Protein AF-A0A366HPH3-F1 (afdb_monomer)

Foldseek 3Di:
DDDDDPCVLVPLPPVPPPPDDDDDDDDDDDDDDDDDDDDDDDPDPPPDPDPPPVPPPPLDDLVVLLVQLQQHFLVSNLVSLLSLLLVLDPVSLVSLLVLLVVLLVLADLDDDAPVVSVVVSVVCVVPVDDDGCSDNVRSLSSNLSSLLSLLLSVDPSSPVSSVVSLVVLCVSQVVGPSSVSSSVVSVVSNVVSNVCVVVCVPPDDDPDPPPDD

Sequence (213 aa):
MKRKFTVAVTILLSVASSSCDHPESPKGLNQNEQPGGPVTTKPIPPPLVADEIAAEEITMPAESLMTIITAGNADEAGRAMRELARRRTDESCKLLIQVLREQASHLPSQLPSLEEAKRFEKEFIATRKYPTVDHWSQRFRKAAYAAEWLVLLDMPEANQAAKKFREEFAAKCKDSELGKILLNTVETEYHQALESVKMGAVPWKRPEKSGNP

Organism: NCBI:txid748857

pLDDT: mean 71.6, std 24.89, range [25.67, 96.31]

Mean predicted aligned error: 14.37 Å

Structure (mmCIF, N/CA/C/O backbone):
data_AF-A0A366HPH3-F1
#
_entry.id   AF-A0A366HPH3-F1
#
loop_
_atom_site.group_PDB
_atom_site.id
_atom_site.type_symbol
_atom_site.label_atom_id
_atom_site.label_alt_id
_atom_site.label_comp_id
_atom_site.label_asym_id
_atom_site.label_entity_id
_atom_site.label_seq_id
_atom_site.pdbx_PDB_ins_code
_atom_site.Cartn_x
_atom_site.Cartn_y
_atom_site.Cartn_z
_atom_site.occupancy
_atom_site.B_iso_or_equiv
_atom_site.auth_seq_id
_atom_site.auth_comp_id
_atom_site.auth_asym_id
_atom_site.auth_atom_id
_atom_site.pdbx_PDB_model_num
ATOM 1 N N . MET A 1 1 ? 22.293 8.526 16.512 1.00 38.16 1 MET A N 1
ATOM 2 C CA . MET A 1 1 ? 21.409 9.716 16.598 1.00 38.16 1 MET A CA 1
ATOM 3 C C . MET A 1 1 ? 20.968 10.121 15.198 1.00 38.16 1 MET A C 1
ATOM 5 O O . MET A 1 1 ? 21.807 10.089 14.313 1.00 38.16 1 MET A O 1
ATOM 9 N N . LYS A 1 2 ? 19.715 10.603 15.079 1.00 26.09 2 LYS A N 1
ATOM 10 C CA . LYS A 1 2 ? 19.018 11.151 13.888 1.00 26.09 2 LYS A CA 1
ATOM 11 C C . LYS A 1 2 ? 18.436 10.085 12.941 1.00 26.09 2 LYS A C 1
ATOM 13 O O . LYS A 1 2 ? 19.168 9.219 12.510 1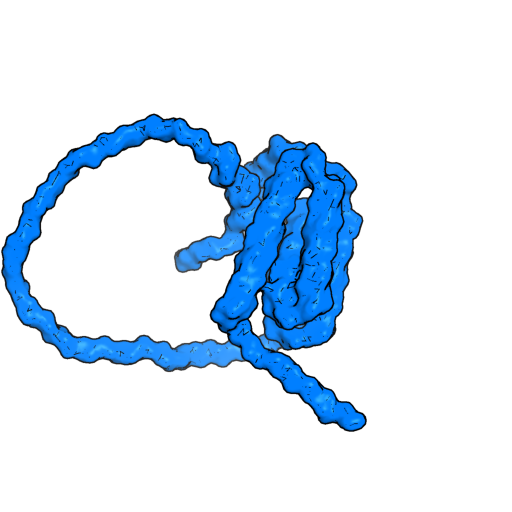.00 26.09 2 LYS A O 1
ATOM 18 N N . ARG A 1 3 ? 17.177 10.103 12.497 1.00 32.28 3 ARG A N 1
ATOM 19 C CA . ARG A 1 3 ? 15.889 10.720 12.884 1.00 32.28 3 ARG A CA 1
ATOM 20 C C . ARG A 1 3 ? 14.916 10.246 11.778 1.00 32.28 3 ARG A C 1
ATOM 22 O O . ARG A 1 3 ? 15.280 10.356 10.616 1.00 32.28 3 ARG A O 1
ATOM 29 N N . LYS A 1 4 ? 13.692 9.842 12.153 1.00 33.12 4 LYS A N 1
ATOM 30 C CA . LYS A 1 4 ? 12.474 9.735 11.311 1.00 33.12 4 LYS A CA 1
ATOM 31 C C . LYS A 1 4 ? 12.400 8.581 10.293 1.00 33.12 4 LYS A C 1
ATOM 33 O O . LYS A 1 4 ? 12.788 8.766 9.157 1.00 33.12 4 LYS A O 1
ATOM 38 N N . PHE A 1 5 ? 11.775 7.460 10.664 1.00 31.66 5 PHE A N 1
ATOM 39 C CA . PHE A 1 5 ? 10.995 6.629 9.719 1.00 31.66 5 PHE A CA 1
ATOM 40 C C . PHE A 1 5 ? 9.910 5.787 10.431 1.00 31.66 5 PHE A C 1
ATOM 42 O O . PHE A 1 5 ? 9.534 4.713 9.984 1.00 31.66 5 PHE A O 1
ATOM 49 N N . THR A 1 6 ? 9.387 6.284 11.559 1.00 35.28 6 THR A N 1
ATOM 50 C CA . THR A 1 6 ? 8.377 5.593 12.387 1.00 35.28 6 THR A CA 1
ATOM 51 C C . THR A 1 6 ? 7.176 6.508 12.598 1.00 35.28 6 THR A C 1
ATOM 53 O O . THR A 1 6 ? 6.940 6.975 13.708 1.00 35.28 6 THR A O 1
ATOM 56 N N . VAL A 1 7 ? 6.499 6.889 11.509 1.00 35.16 7 VAL A N 1
ATOM 57 C CA . VAL A 1 7 ? 5.459 7.931 11.570 1.00 35.16 7 VAL A CA 1
ATOM 58 C C . VAL A 1 7 ? 4.188 7.623 10.753 1.00 35.16 7 VAL A C 1
ATOM 60 O O . VAL A 1 7 ? 3.191 8.307 10.933 1.00 35.16 7 VAL A O 1
ATOM 63 N N . ALA A 1 8 ? 4.102 6.550 9.962 1.00 36.44 8 ALA A N 1
ATOM 64 C CA . ALA A 1 8 ? 2.873 6.276 9.188 1.00 36.44 8 ALA A CA 1
ATOM 65 C C . ALA A 1 8 ? 1.783 5.478 9.948 1.00 36.44 8 ALA A C 1
ATOM 67 O O . ALA A 1 8 ? 0.851 4.955 9.350 1.00 36.44 8 ALA A O 1
ATOM 68 N N . VAL A 1 9 ? 1.878 5.423 11.282 1.00 37.34 9 VAL A N 1
ATOM 69 C CA . VAL A 1 9 ? 0.693 5.296 12.159 1.00 37.34 9 VAL A CA 1
ATOM 70 C C . VAL A 1 9 ? 0.560 6.538 13.057 1.00 37.34 9 VAL A C 1
ATOM 72 O O . VAL A 1 9 ? -0.550 6.956 13.343 1.00 37.34 9 VAL A O 1
ATOM 75 N N . THR A 1 10 ? 1.672 7.220 13.368 1.00 39.25 10 THR A N 1
ATOM 76 C CA . THR A 1 10 ? 1.721 8.458 14.176 1.00 39.25 10 THR A CA 1
ATOM 77 C C . THR A 1 10 ? 1.145 9.714 13.484 1.00 39.25 10 THR A C 1
ATOM 79 O O . THR A 1 10 ? 0.781 10.683 14.152 1.00 39.25 10 THR A O 1
ATOM 82 N N . ILE A 1 11 ? 1.002 9.716 12.151 1.00 41.12 11 ILE A N 1
ATOM 83 C CA . ILE A 1 11 ? 0.216 10.713 11.388 1.00 41.12 11 ILE A CA 1
ATOM 84 C C . ILE A 1 11 ? -1.116 10.105 10.913 1.00 41.12 11 ILE A C 1
ATOM 86 O O . ILE A 1 11 ? -1.585 10.401 9.826 1.00 41.12 11 ILE A O 1
ATOM 90 N N . LEU A 1 12 ? -1.770 9.246 11.698 1.00 41.09 12 LEU A N 1
ATOM 91 C CA . LEU A 1 12 ? -3.202 9.000 11.463 1.00 41.09 12 LEU A CA 1
ATOM 92 C C . LEU A 1 12 ? -4.096 9.959 12.255 1.00 41.09 12 LEU A C 1
ATOM 94 O O . LEU A 1 12 ? -5.246 10.158 11.880 1.00 41.09 12 LEU A O 1
ATOM 98 N N . LEU A 1 13 ? -3.564 10.636 13.284 1.00 37.22 13 LEU A N 1
ATOM 99 C CA . LEU A 1 13 ? -4.367 11.468 14.196 1.00 37.22 13 LEU A CA 1
ATOM 100 C C . LEU A 1 13 ? -3.786 12.843 14.545 1.00 37.22 13 LEU A C 1
ATOM 102 O O . LEU A 1 13 ? -4.469 13.658 15.161 1.00 37.22 13 LEU A O 1
ATOM 106 N N . SER A 1 14 ? -2.575 13.166 14.089 1.00 29.89 14 SER A N 1
ATOM 107 C CA . SER A 1 14 ? -1.974 14.488 14.335 1.00 29.89 14 SER A CA 1
ATOM 108 C C . SER A 1 14 ? -2.542 15.604 13.438 1.00 29.89 14 SER A C 1
ATOM 110 O O . SER A 1 14 ? -2.220 16.769 13.640 1.00 29.89 14 SER A O 1
ATOM 112 N N . VAL A 1 15 ? -3.411 15.272 12.473 1.00 33.81 15 VAL A N 1
ATOM 113 C CA . VAL A 1 15 ? -4.118 16.250 11.616 1.00 33.81 15 VAL A CA 1
ATOM 114 C C . VAL A 1 15 ? -5.517 16.590 12.164 1.00 33.81 15 VAL A C 1
ATOM 116 O O . VAL A 1 15 ? -6.106 17.583 11.757 1.00 33.81 15 VAL A O 1
ATOM 119 N N . ALA A 1 16 ? -6.039 15.832 13.138 1.00 33.16 16 ALA A N 1
ATOM 120 C CA . ALA A 1 16 ? -7.377 16.043 13.707 1.00 33.16 16 ALA A CA 1
ATOM 121 C C . ALA A 1 16 ? -7.383 16.765 15.074 1.00 33.16 16 ALA A C 1
ATOM 123 O O . ALA A 1 16 ? -8.452 16.991 15.632 1.00 33.16 16 ALA A O 1
ATOM 124 N N . SER A 1 17 ? -6.212 17.141 15.607 1.00 27.83 17 SER A N 1
ATOM 125 C CA . SER A 1 17 ? -6.075 17.732 16.953 1.00 27.83 17 SER A CA 1
ATOM 126 C C . SER A 1 17 ? -5.535 19.168 16.974 1.00 27.83 17 SER A C 1
ATOM 128 O O . SER A 1 17 ? -5.207 19.667 18.046 1.00 27.83 17 SER A O 1
ATOM 130 N N . SER A 1 18 ? -5.440 19.863 15.835 1.00 28.97 18 SER A N 1
ATOM 131 C CA . SER A 1 18 ? -5.125 21.302 15.824 1.00 28.97 18 SER A CA 1
ATOM 132 C C . SER A 1 18 ? -6.406 22.131 15.956 1.00 28.97 18 SER A C 1
ATOM 134 O O . SER A 1 18 ? -6.731 22.935 15.083 1.00 28.97 18 SER A O 1
ATOM 136 N N . SER A 1 19 ? -7.139 21.929 17.054 1.00 27.42 19 SER A N 1
ATOM 137 C CA . SER A 1 19 ? -8.039 22.958 17.572 1.00 27.42 19 SER A CA 1
ATOM 138 C C . SER A 1 19 ? -7.174 24.159 17.945 1.00 27.42 19 SER A C 1
ATOM 140 O O . SER A 1 19 ? -6.278 24.053 18.782 1.00 27.42 19 SER A O 1
ATOM 142 N N . CYS A 1 20 ? -7.379 25.273 17.249 1.00 30.75 20 CYS A N 1
ATOM 143 C CA . CYS A 1 20 ? -6.719 26.538 17.526 1.00 30.75 20 CYS A CA 1
ATOM 144 C C . CYS A 1 20 ? -7.152 27.068 18.896 1.00 30.75 20 CYS A C 1
ATOM 146 O O . CYS A 1 20 ? -8.127 27.805 18.980 1.00 30.75 20 CYS A O 1
ATOM 148 N N . ASP A 1 21 ? -6.385 26.752 19.933 1.00 26.94 21 ASP A N 1
ATOM 149 C CA . ASP A 1 21 ? -6.307 27.576 21.134 1.00 26.94 21 ASP A CA 1
ATOM 150 C C . ASP A 1 21 ? -4.990 28.361 21.079 1.00 26.94 21 ASP A C 1
ATOM 152 O O . ASP A 1 21 ? -3.891 27.814 21.192 1.00 26.94 21 ASP A O 1
ATOM 156 N N . HIS A 1 22 ? -5.105 29.665 20.820 1.00 33.69 22 HIS A N 1
ATOM 157 C CA . HIS A 1 22 ? -4.036 30.637 21.055 1.00 33.69 22 HIS A CA 1
ATOM 158 C C . HIS A 1 22 ? -3.708 30.687 22.552 1.00 33.69 22 HIS A C 1
ATOM 160 O O . HIS A 1 22 ? -4.617 30.636 23.382 1.00 33.69 22 HIS A O 1
ATOM 166 N N . PRO A 1 23 ? -2.428 30.892 22.902 1.00 32.81 23 PRO A N 1
ATOM 167 C CA . PRO A 1 23 ? -2.115 32.196 23.482 1.00 32.81 23 PRO A CA 1
ATOM 168 C C . PRO A 1 23 ? -0.763 32.802 23.060 1.00 32.81 23 PRO A C 1
ATOM 170 O O . PRO A 1 23 ? 0.261 32.135 22.952 1.00 32.81 23 PRO A O 1
ATOM 173 N N . GLU A 1 24 ? -0.844 34.119 22.863 1.00 25.67 24 GLU A N 1
ATOM 174 C CA . GLU A 1 24 ? 0.099 35.195 23.202 1.00 25.67 24 GLU A CA 1
ATOM 175 C C . GLU A 1 24 ? 1.567 35.158 22.732 1.00 25.67 24 GLU A C 1
ATOM 177 O O . GLU A 1 24 ? 2.425 34.408 23.189 1.00 25.67 24 GLU A O 1
ATOM 182 N N . SER A 1 25 ? 1.874 36.134 21.869 1.00 36.91 25 SER A N 1
ATOM 183 C CA . SER A 1 25 ? 3.221 36.629 21.576 1.00 36.91 25 SER A CA 1
ATOM 184 C C . SER A 1 25 ? 3.883 37.298 22.787 1.00 36.91 25 SER A C 1
ATOM 186 O O . SER A 1 25 ? 3.207 38.022 23.518 1.00 36.91 25 SER A O 1
ATOM 188 N N . PRO A 1 26 ? 5.226 37.290 22.856 1.00 31.66 26 PRO A N 1
ATOM 189 C CA . PRO A 1 26 ? 5.967 38.383 23.466 1.00 31.66 26 PRO A CA 1
ATOM 190 C C . PRO A 1 26 ? 6.791 39.176 22.438 1.00 31.66 26 PRO A C 1
ATOM 192 O O . PRO A 1 26 ? 7.458 38.636 21.557 1.00 31.66 26 PRO A O 1
ATOM 195 N N . LYS A 1 27 ? 6.717 40.501 22.594 1.00 32.06 27 LYS A N 1
ATOM 196 C CA . LYS A 1 27 ? 7.510 41.548 21.935 1.00 32.06 27 LYS A CA 1
ATOM 197 C C . LYS A 1 27 ? 8.898 41.707 22.583 1.00 32.06 27 LYS A C 1
ATOM 199 O O . LYS A 1 27 ? 9.020 41.549 23.792 1.00 32.06 27 LYS A O 1
ATOM 204 N N . GLY A 1 28 ? 9.851 42.227 21.794 1.00 26.61 28 GLY A N 1
ATOM 205 C CA . GLY A 1 28 ? 11.085 42.921 22.231 1.00 26.61 28 GLY A CA 1
ATOM 206 C C . GLY A 1 28 ? 12.300 41.996 22.401 1.00 26.61 28 GLY A C 1
ATOM 207 O O . GLY A 1 28 ? 12.144 40.893 22.892 1.00 26.61 28 GLY A O 1
ATOM 208 N N . LEU A 1 29 ? 13.543 42.338 22.040 1.00 29.16 29 LEU A N 1
ATOM 209 C CA . LEU A 1 29 ? 14.186 43.649 21.924 1.00 29.16 29 LEU A CA 1
ATOM 210 C C . LEU A 1 29 ? 15.534 43.543 21.163 1.00 29.16 29 LEU A C 1
ATOM 212 O O . LEU A 1 29 ? 16.349 42.681 21.459 1.00 29.16 29 LEU A O 1
ATOM 216 N N . ASN A 1 30 ? 15.745 44.530 20.292 1.00 30.75 30 ASN A N 1
ATOM 217 C CA . ASN A 1 30 ? 16.950 45.333 20.044 1.00 30.75 30 ASN A CA 1
ATOM 218 C C . ASN A 1 30 ? 18.237 44.856 19.337 1.00 30.75 30 ASN A C 1
ATOM 220 O O . ASN A 1 30 ? 18.755 43.757 19.489 1.00 30.75 30 ASN A O 1
ATOM 224 N N . GLN A 1 31 ? 18.715 45.849 18.581 1.00 33.97 31 GLN A N 1
ATOM 225 C CA . GLN A 1 31 ? 19.823 45.982 17.642 1.00 33.97 31 GLN A CA 1
ATOM 226 C C . GLN A 1 31 ? 21.198 46.060 18.327 1.00 33.97 31 GLN A C 1
ATOM 228 O O . GLN A 1 31 ? 21.302 46.561 19.445 1.00 33.97 31 GLN A O 1
ATOM 233 N N . ASN A 1 32 ? 22.253 45.666 17.602 1.00 33.91 32 ASN A N 1
ATOM 234 C CA . ASN A 1 32 ? 23.533 46.385 17.590 1.00 33.91 32 ASN A CA 1
ATOM 235 C C . ASN A 1 32 ? 24.400 45.966 16.386 1.00 33.91 32 ASN A C 1
ATOM 237 O O . ASN A 1 32 ? 24.606 44.778 16.137 1.00 33.91 32 ASN A O 1
ATOM 241 N N . GLU A 1 33 ? 24.899 46.961 15.652 1.00 35.72 33 GLU A N 1
ATOM 242 C CA . GLU A 1 33 ? 25.786 46.850 14.488 1.00 35.72 33 GLU A CA 1
ATOM 243 C C . GLU A 1 33 ? 27.282 46.983 14.873 1.00 35.72 33 GLU A C 1
ATOM 245 O O . GLU A 1 33 ? 27.632 47.899 15.608 1.00 35.72 33 GLU A O 1
ATOM 250 N N . GLN A 1 34 ? 28.119 46.098 14.285 1.00 35.16 34 GLN A N 1
ATOM 251 C CA . GLN A 1 34 ? 29.490 46.266 13.710 1.00 35.16 34 GLN A CA 1
ATOM 252 C C . GLN A 1 34 ? 30.698 46.807 14.537 1.00 35.16 34 GLN A C 1
ATOM 254 O O . GLN A 1 34 ? 30.495 47.411 15.583 1.00 35.16 34 GLN A O 1
ATOM 259 N N . PRO A 1 35 ? 31.980 46.715 14.059 1.00 43.91 35 PRO A N 1
ATOM 260 C CA . PRO A 1 35 ? 32.614 45.906 12.979 1.00 43.91 35 PRO A CA 1
ATOM 261 C C . PRO A 1 35 ? 33.996 45.263 13.353 1.00 43.91 35 PRO A C 1
ATOM 263 O O . PRO A 1 35 ? 34.604 45.613 14.359 1.00 43.91 35 PRO A O 1
ATOM 266 N N . GLY A 1 36 ? 34.575 44.405 12.485 1.00 27.22 36 GLY A N 1
ATOM 267 C CA . GLY A 1 36 ? 36.047 44.229 12.402 1.00 27.22 36 GLY A CA 1
ATOM 268 C C . GLY A 1 36 ? 36.598 42.831 12.055 1.00 27.22 36 GLY A C 1
ATOM 269 O O . GLY A 1 36 ? 36.479 41.905 12.850 1.00 27.22 36 GLY A O 1
ATOM 270 N N . GLY A 1 37 ? 37.302 42.713 10.917 1.00 30.28 37 GLY A N 1
ATOM 271 C CA . GLY A 1 37 ? 38.310 41.664 10.660 1.00 30.28 37 GLY A CA 1
ATOM 272 C C . GLY A 1 37 ? 38.246 40.999 9.268 1.00 30.28 37 GLY A C 1
ATOM 273 O O . GLY A 1 37 ? 37.183 40.509 8.890 1.00 30.28 37 GLY A O 1
ATOM 274 N N . PRO A 1 38 ? 39.350 40.934 8.489 1.00 35.84 38 PRO A N 1
ATOM 275 C CA . PRO A 1 38 ? 39.365 40.275 7.185 1.00 35.84 38 PRO A CA 1
ATOM 276 C C . PRO A 1 38 ? 39.417 38.752 7.364 1.00 35.84 38 PRO A C 1
ATOM 278 O O . PRO A 1 38 ? 40.421 38.198 7.813 1.00 35.84 38 PRO A O 1
ATOM 281 N N . VAL A 1 39 ? 38.337 38.056 7.004 1.00 36.28 39 VAL A N 1
ATOM 282 C CA . VAL A 1 39 ? 38.313 36.588 6.992 1.00 36.28 39 VAL A CA 1
ATOM 283 C C . VAL A 1 39 ? 39.036 36.100 5.742 1.00 36.28 39 VAL A C 1
ATOM 285 O O . VAL A 1 39 ? 38.582 36.288 4.616 1.00 36.28 39 VAL A O 1
ATOM 288 N N . THR A 1 40 ? 40.188 35.475 5.958 1.00 35.00 40 THR A N 1
ATOM 289 C CA . THR A 1 40 ? 40.983 34.780 4.948 1.00 35.00 40 THR A CA 1
ATOM 290 C C . THR A 1 40 ? 40.133 33.684 4.298 1.00 35.00 40 THR A C 1
ATOM 292 O O . THR A 1 40 ? 39.810 32.678 4.930 1.00 35.00 40 THR A O 1
ATOM 295 N N . THR A 1 41 ? 39.759 33.856 3.032 1.00 39.59 41 THR A N 1
ATOM 296 C CA . THR A 1 41 ? 39.083 32.834 2.225 1.00 39.59 41 THR A CA 1
ATOM 297 C C . THR A 1 41 ? 40.077 31.739 1.845 1.00 39.59 41 THR A C 1
ATOM 299 O O . THR A 1 41 ? 40.676 31.747 0.773 1.00 39.59 41 THR A O 1
ATOM 302 N N . LYS A 1 42 ? 40.266 30.756 2.733 1.00 38.75 42 LYS A N 1
ATOM 303 C CA . LYS A 1 42 ? 40.774 29.451 2.295 1.00 38.75 42 LYS A CA 1
ATOM 304 C C . LYS A 1 42 ? 39.713 28.820 1.383 1.00 38.75 42 LYS A C 1
ATOM 306 O O . LYS A 1 42 ? 38.548 28.793 1.784 1.00 38.75 42 LYS A O 1
ATOM 311 N N . PRO A 1 43 ? 40.073 28.316 0.189 1.00 35.06 43 PRO A N 1
ATOM 312 C CA . PRO A 1 43 ? 39.155 27.530 -0.620 1.00 35.06 43 PRO A CA 1
ATOM 313 C C . PRO A 1 43 ? 38.648 26.360 0.219 1.00 35.06 43 PRO A C 1
ATOM 315 O O . PRO A 1 43 ? 39.442 25.591 0.763 1.00 35.06 43 PRO A O 1
ATOM 318 N N . ILE A 1 44 ? 37.329 26.258 0.357 1.00 38.78 44 ILE A N 1
ATOM 319 C CA . ILE A 1 44 ? 36.689 25.061 0.892 1.00 38.78 44 ILE A CA 1
ATOM 320 C C . ILE A 1 44 ? 37.088 23.929 -0.065 1.00 38.78 44 ILE A C 1
ATOM 322 O O . ILE A 1 44 ? 36.818 24.056 -1.264 1.00 38.78 44 ILE A O 1
ATOM 326 N N . PRO A 1 45 ? 37.772 22.866 0.399 1.00 37.81 45 PRO A N 1
ATOM 327 C CA . PRO A 1 45 ? 38.003 21.709 -0.448 1.00 37.81 45 PRO A CA 1
ATOM 328 C C . PRO A 1 45 ? 36.634 21.192 -0.912 1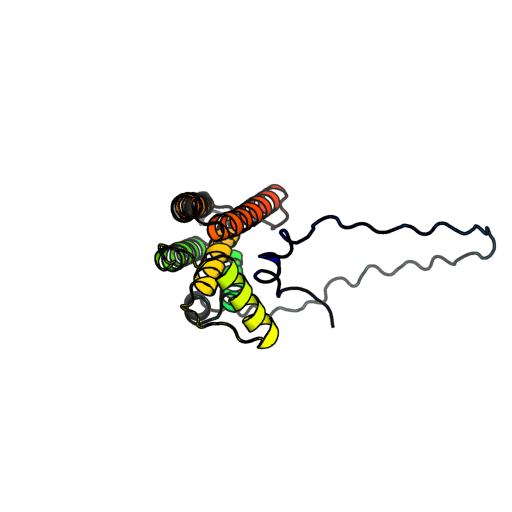.00 37.81 45 PRO A C 1
ATOM 330 O O . PRO A 1 45 ? 35.700 21.177 -0.103 1.00 37.81 45 PRO A O 1
ATOM 333 N N . PRO A 1 46 ? 36.475 20.816 -2.193 1.00 37.72 46 PRO A N 1
ATOM 334 C CA . PRO A 1 46 ? 35.222 20.246 -2.671 1.00 37.72 46 PRO A CA 1
ATOM 335 C C . PRO A 1 46 ? 34.799 19.109 -1.731 1.00 37.72 46 PRO A C 1
ATOM 337 O O . PRO A 1 46 ? 35.672 18.381 -1.243 1.00 37.72 46 PRO A O 1
ATOM 340 N N . PRO A 1 47 ? 33.495 18.976 -1.419 1.00 35.03 47 PRO A N 1
ATOM 341 C CA . PRO A 1 47 ? 33.027 17.903 -0.558 1.00 35.03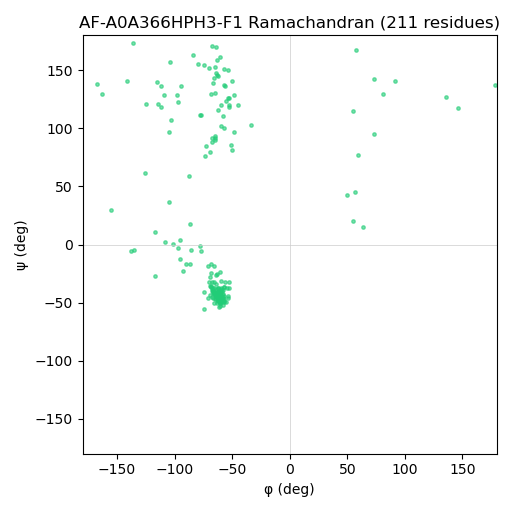 47 PRO A CA 1
ATOM 342 C C . PRO A 1 47 ? 33.532 16.587 -1.137 1.00 35.03 47 PRO A C 1
ATOM 344 O O . PRO A 1 47 ? 33.354 16.344 -2.330 1.00 35.03 47 PRO A O 1
ATOM 347 N N . LEU A 1 48 ? 34.216 15.820 -0.283 1.00 35.03 48 LEU A N 1
ATOM 348 C CA . LEU A 1 48 ? 34.746 14.485 -0.537 1.00 35.03 48 LEU A CA 1
ATOM 349 C C . LEU A 1 48 ? 33.812 13.729 -1.483 1.00 35.03 48 LEU A C 1
ATOM 351 O O . LEU A 1 48 ? 32.720 13.299 -1.113 1.00 35.03 48 LEU A O 1
ATOM 355 N N . VAL A 1 49 ? 34.241 13.668 -2.739 1.00 37.00 49 VAL A N 1
ATOM 356 C CA . VAL A 1 49 ? 33.629 12.848 -3.767 1.00 37.00 49 VAL A CA 1
ATOM 357 C C . VAL A 1 49 ? 33.906 11.407 -3.378 1.00 37.00 49 VAL A C 1
ATOM 359 O O . VAL A 1 49 ? 35.053 11.050 -3.129 1.00 37.00 49 VAL A O 1
ATOM 362 N N . ALA A 1 50 ? 32.832 10.624 -3.379 1.00 36.12 50 ALA A N 1
ATOM 363 C CA . ALA A 1 50 ? 32.841 9.173 -3.382 1.00 36.12 50 ALA A CA 1
ATOM 364 C C . ALA A 1 50 ? 33.566 8.530 -2.192 1.00 36.12 50 ALA A C 1
ATOM 366 O O . ALA A 1 50 ? 34.614 7.911 -2.348 1.00 36.12 50 ALA A O 1
ATOM 367 N N . ASP A 1 51 ? 32.905 8.521 -1.032 1.00 31.38 51 ASP A N 1
ATOM 368 C CA . ASP A 1 51 ? 32.875 7.251 -0.309 1.00 31.38 51 ASP A CA 1
ATOM 369 C C . ASP A 1 51 ? 32.091 6.279 -1.197 1.00 31.38 51 ASP A C 1
ATOM 371 O O . ASP A 1 51 ? 30.858 6.213 -1.179 1.00 31.38 51 ASP A O 1
ATOM 375 N N . GLU A 1 52 ? 32.845 5.570 -2.037 1.00 39.16 52 GLU A N 1
ATOM 376 C CA . GLU A 1 52 ? 32.548 4.210 -2.450 1.00 39.16 52 GLU A CA 1
ATOM 377 C C . GLU A 1 52 ? 32.270 3.393 -1.182 1.00 39.16 52 GLU A C 1
ATOM 379 O O . GLU A 1 52 ? 33.086 2.612 -0.701 1.00 39.16 52 GLU A O 1
ATOM 384 N N . ILE A 1 53 ? 31.049 3.502 -0.663 1.00 37.12 53 ILE A N 1
ATOM 385 C CA . ILE A 1 53 ? 30.387 2.288 -0.231 1.00 37.12 53 ILE A CA 1
ATOM 386 C C . ILE A 1 53 ? 30.197 1.541 -1.544 1.00 37.12 53 ILE A C 1
ATOM 388 O O . ILE A 1 53 ? 29.214 1.750 -2.258 1.00 37.12 53 ILE A O 1
ATOM 392 N N . ALA A 1 54 ? 31.190 0.723 -1.893 1.00 37.94 54 ALA A N 1
ATOM 393 C CA . ALA A 1 54 ? 30.953 -0.499 -2.625 1.00 37.94 54 ALA A CA 1
ATOM 394 C C . ALA A 1 54 ? 29.861 -1.214 -1.828 1.00 37.94 54 ALA A C 1
ATOM 396 O O . ALA A 1 54 ? 30.121 -1.948 -0.878 1.00 37.94 54 ALA A O 1
ATOM 397 N N . ALA A 1 55 ? 28.612 -0.857 -2.125 1.00 40.06 55 ALA A N 1
ATOM 398 C CA . ALA A 1 55 ? 27.472 -1.621 -1.721 1.00 40.06 55 ALA A CA 1
ATOM 399 C C . ALA A 1 55 ? 27.742 -2.953 -2.395 1.00 40.06 55 ALA A C 1
ATOM 401 O O . ALA A 1 55 ? 27.622 -3.063 -3.614 1.00 40.06 55 ALA A O 1
ATOM 402 N N . GLU A 1 56 ? 28.207 -3.928 -1.617 1.00 37.69 56 GLU A N 1
ATOM 403 C CA . GLU A 1 56 ? 27.941 -5.316 -1.928 1.00 37.69 56 GLU A CA 1
ATOM 404 C C . GLU A 1 56 ? 26.442 -5.360 -2.189 1.00 37.69 56 GLU A C 1
ATOM 406 O O . GLU A 1 56 ? 25.613 -5.307 -1.276 1.00 37.69 56 GLU A O 1
ATOM 411 N N . GLU A 1 57 ? 26.096 -5.288 -3.469 1.00 47.62 57 GLU A N 1
ATOM 412 C CA . GLU A 1 57 ? 24.739 -5.327 -3.949 1.00 47.62 57 GLU A CA 1
ATOM 413 C C . GLU A 1 57 ? 24.335 -6.785 -3.782 1.00 47.62 57 GLU A C 1
ATOM 415 O O . GLU A 1 57 ? 24.340 -7.582 -4.715 1.00 47.62 57 GLU A O 1
ATOM 420 N N . ILE A 1 58 ? 24.052 -7.176 -2.538 1.00 46.44 58 ILE A N 1
ATOM 421 C CA . ILE A 1 58 ? 23.361 -8.419 -2.252 1.00 46.44 58 ILE A CA 1
ATOM 422 C C . ILE A 1 58 ? 21.940 -8.174 -2.753 1.00 46.44 58 ILE A C 1
ATOM 424 O O . ILE A 1 58 ? 21.026 -7.826 -2.004 1.00 46.44 58 ILE A O 1
ATOM 428 N N . THR A 1 59 ? 21.762 -8.289 -4.070 1.00 67.62 59 THR A N 1
ATOM 429 C CA . THR A 1 59 ? 20.458 -8.310 -4.713 1.00 67.62 59 THR A CA 1
ATOM 430 C C . THR A 1 59 ? 19.798 -9.602 -4.282 1.00 67.62 59 THR A C 1
ATOM 432 O O . THR A 1 59 ? 19.943 -10.653 -4.903 1.00 67.62 59 THR A O 1
ATOM 435 N N . MET A 1 60 ? 19.104 -9.534 -3.154 1.00 81.25 60 MET A N 1
ATOM 436 C CA . MET A 1 60 ? 18.403 -10.670 -2.584 1.00 81.25 60 MET A CA 1
ATOM 437 C C . MET A 1 60 ? 17.417 -11.230 -3.628 1.00 81.25 60 MET A C 1
ATOM 439 O O . MET A 1 60 ? 16.755 -10.440 -4.304 1.00 81.25 60 MET A O 1
ATOM 443 N N . PRO A 1 61 ? 17.290 -12.547 -3.831 1.00 88.69 61 PRO A N 1
ATOM 444 C CA . PRO A 1 61 ? 16.363 -13.083 -4.827 1.00 88.69 61 PRO A CA 1
ATOM 445 C C . PRO A 1 61 ? 14.929 -12.563 -4.637 1.00 88.69 61 PRO A C 1
ATOM 447 O O . PRO A 1 61 ? 14.513 -12.256 -3.517 1.00 88.69 61 PRO A O 1
ATOM 450 N N . ALA A 1 62 ? 14.161 -12.451 -5.727 1.00 87.88 62 ALA A N 1
ATOM 451 C CA . ALA A 1 62 ? 12.775 -11.974 -5.658 1.00 87.88 62 ALA A CA 1
ATOM 452 C C . ALA A 1 62 ? 11.922 -12.834 -4.705 1.00 87.88 62 ALA A C 1
ATOM 454 O O . ALA A 1 62 ? 11.125 -12.302 -3.938 1.00 87.88 62 ALA A O 1
ATOM 455 N N . GLU A 1 63 ? 12.170 -14.143 -4.667 1.00 89.38 63 GLU A N 1
ATOM 456 C CA . GLU A 1 63 ? 11.538 -15.089 -3.738 1.00 89.38 63 GLU A CA 1
ATOM 457 C C . GLU A 1 63 ? 11.825 -14.754 -2.265 1.00 89.38 63 GLU A C 1
ATOM 459 O O . GLU A 1 63 ? 10.930 -14.765 -1.415 1.00 89.38 63 GLU A O 1
ATOM 464 N N . SER A 1 64 ? 13.068 -14.383 -1.950 1.00 92.56 64 SER A N 1
ATOM 465 C CA . SER A 1 64 ? 13.462 -13.962 -0.604 1.00 92.56 64 SER A CA 1
ATOM 466 C C . SER A 1 64 ? 12.798 -12.640 -0.210 1.00 92.56 64 SER A C 1
ATOM 468 O O . SER A 1 64 ? 12.335 -12.492 0.921 1.00 92.56 64 SER A O 1
ATOM 470 N N . LEU A 1 65 ? 12.678 -11.696 -1.151 1.00 93.44 65 LEU A N 1
ATOM 471 C CA . LEU A 1 65 ? 11.922 -10.458 -0.934 1.00 93.44 65 LEU A CA 1
ATOM 472 C C . LEU A 1 65 ? 10.440 -10.746 -0.678 1.00 93.44 65 LEU A C 1
ATOM 474 O O . LEU A 1 65 ? 9.872 -10.190 0.258 1.00 93.44 65 LEU A O 1
ATOM 478 N N . MET A 1 66 ? 9.831 -11.657 -1.438 1.00 95.19 66 MET A N 1
ATOM 479 C CA . MET A 1 66 ? 8.438 -12.070 -1.234 1.00 95.19 66 MET A CA 1
ATOM 480 C C . MET A 1 66 ? 8.217 -12.757 0.116 1.00 95.19 66 MET A C 1
ATOM 482 O O . MET A 1 66 ? 7.185 -12.543 0.757 1.00 95.19 66 MET A O 1
ATOM 486 N N . THR A 1 67 ? 9.206 -13.510 0.600 1.00 94.94 67 THR A N 1
ATOM 487 C CA . THR A 1 67 ? 9.171 -14.115 1.939 1.00 94.94 67 THR A CA 1
ATOM 488 C C . THR A 1 67 ? 9.127 -13.034 3.020 1.00 94.94 67 THR A C 1
ATOM 490 O O . THR A 1 67 ? 8.286 -13.096 3.915 1.00 94.94 67 THR A O 1
ATOM 493 N N . ILE A 1 68 ? 9.957 -11.991 2.903 1.00 94.75 68 ILE A N 1
ATOM 494 C CA . ILE A 1 68 ? 9.954 -10.845 3.830 1.00 94.75 68 ILE A CA 1
ATOM 495 C C . ILE A 1 68 ? 8.647 -10.056 3.733 1.00 94.75 68 ILE A C 1
ATOM 497 O O . ILE A 1 68 ? 8.096 -9.652 4.753 1.00 94.75 68 ILE A O 1
ATOM 501 N N . ILE A 1 69 ? 8.119 -9.850 2.526 1.00 94.31 69 ILE A N 1
ATOM 502 C CA . ILE A 1 69 ? 6.845 -9.146 2.332 1.00 94.31 69 ILE A CA 1
ATOM 503 C C . ILE A 1 69 ? 5.699 -9.880 3.035 1.00 94.31 69 ILE A C 1
ATOM 505 O O . ILE A 1 69 ? 4.859 -9.252 3.689 1.00 94.31 69 ILE A O 1
ATOM 509 N N . THR A 1 70 ? 5.685 -11.206 2.931 1.00 92.31 70 THR A N 1
ATOM 510 C CA . THR A 1 70 ? 4.630 -12.048 3.495 1.00 92.31 70 THR A CA 1
ATOM 511 C C . THR A 1 70 ? 4.769 -12.153 5.014 1.00 92.31 70 THR A C 1
ATOM 513 O O . THR A 1 70 ? 3.848 -11.784 5.743 1.00 92.31 70 THR A O 1
ATOM 516 N N . ALA A 1 71 ? 5.940 -12.578 5.497 1.00 92.62 71 ALA A N 1
ATOM 517 C CA . ALA A 1 71 ? 6.178 -12.908 6.903 1.00 92.62 71 ALA A CA 1
ATOM 518 C C . ALA A 1 71 ? 6.588 -11.715 7.780 1.00 92.62 71 ALA A C 1
ATOM 520 O O . ALA A 1 71 ? 6.530 -11.812 9.003 1.00 92.62 71 ALA A O 1
ATOM 521 N N . GLY A 1 72 ? 7.022 -10.606 7.180 1.00 90.81 72 GLY A N 1
ATOM 522 C CA . GLY A 1 72 ? 7.457 -9.414 7.902 1.00 90.81 72 GLY A CA 1
ATOM 523 C C . GLY A 1 72 ? 6.305 -8.498 8.304 1.00 90.81 72 GLY A C 1
ATOM 524 O O . GLY A 1 72 ? 5.196 -8.555 7.757 1.00 90.81 72 GLY A O 1
ATOM 525 N N . ASN A 1 73 ? 6.578 -7.593 9.242 1.00 92.62 73 ASN A N 1
ATOM 526 C CA . ASN A 1 73 ? 5.684 -6.462 9.507 1.00 92.62 73 ASN A CA 1
ATOM 527 C C . ASN A 1 73 ? 5.671 -5.481 8.314 1.00 92.62 73 ASN A C 1
ATOM 529 O O . ASN A 1 73 ? 6.452 -5.596 7.370 1.00 92.62 73 ASN A O 1
ATOM 533 N N . ALA A 1 74 ? 4.769 -4.502 8.329 1.00 90.25 74 ALA A N 1
ATOM 534 C CA . ALA A 1 74 ? 4.593 -3.563 7.226 1.00 90.25 74 ALA A CA 1
ATOM 535 C C . ALA A 1 74 ? 5.854 -2.741 6.912 1.00 90.25 74 ALA A C 1
ATOM 537 O O . ALA A 1 74 ? 6.076 -2.415 5.749 1.00 90.25 74 ALA A O 1
ATOM 538 N N . ASP A 1 75 ? 6.697 -2.435 7.902 1.00 88.69 75 ASP A N 1
ATOM 539 C CA . ASP A 1 75 ? 7.930 -1.671 7.679 1.00 88.69 75 ASP A CA 1
ATOM 540 C C . ASP A 1 75 ? 9.007 -2.532 6.997 1.00 88.69 75 ASP A C 1
ATOM 542 O O . ASP A 1 75 ? 9.712 -2.063 6.103 1.00 88.69 75 ASP A O 1
ATOM 546 N N . GLU A 1 76 ? 9.142 -3.797 7.405 1.00 90.19 76 GLU A N 1
ATOM 547 C CA . GLU A 1 76 ? 10.003 -4.788 6.742 1.00 90.19 76 GLU A CA 1
ATOM 548 C C . GLU A 1 76 ? 9.545 -5.057 5.312 1.00 90.19 76 GLU A C 1
ATOM 550 O O . GLU A 1 76 ? 10.346 -4.974 4.378 1.00 90.19 76 GLU A O 1
ATOM 555 N N . ALA A 1 77 ? 8.246 -5.295 5.138 1.00 92.94 77 ALA A N 1
ATOM 556 C CA . ALA A 1 77 ? 7.636 -5.497 3.837 1.00 92.94 77 ALA A CA 1
ATOM 557 C C . ALA A 1 77 ? 7.824 -4.266 2.939 1.00 92.94 77 ALA A C 1
ATOM 559 O O . ALA A 1 77 ? 8.218 -4.417 1.789 1.00 92.94 77 ALA A O 1
ATOM 560 N N . GLY A 1 78 ? 7.646 -3.049 3.464 1.00 91.06 78 GLY A N 1
ATOM 561 C CA . GLY A 1 78 ? 7.867 -1.808 2.719 1.00 91.06 78 GLY A CA 1
ATOM 562 C C . GLY A 1 78 ? 9.302 -1.663 2.201 1.00 91.06 78 GLY A C 1
ATOM 563 O O . GLY A 1 78 ? 9.505 -1.250 1.060 1.00 91.06 78 GLY A O 1
ATOM 564 N N . ARG A 1 79 ? 10.313 -2.070 2.987 1.00 90.12 79 ARG A N 1
ATOM 565 C CA . ARG A 1 79 ? 11.716 -2.096 2.526 1.00 90.12 79 ARG A CA 1
ATOM 566 C C . ARG A 1 79 ? 11.942 -3.124 1.418 1.00 90.12 79 ARG A C 1
ATOM 568 O O . ARG A 1 79 ? 12.627 -2.818 0.446 1.00 90.12 79 ARG A O 1
ATOM 575 N N . ALA A 1 80 ? 11.352 -4.310 1.538 1.00 92.44 80 ALA A N 1
ATOM 576 C CA . ALA A 1 80 ? 11.451 -5.341 0.509 1.00 92.44 80 ALA A CA 1
ATOM 577 C C . ALA A 1 80 ? 10.715 -4.946 -0.790 1.00 92.44 80 ALA A C 1
ATOM 579 O O . ALA A 1 80 ? 11.246 -5.141 -1.881 1.00 92.44 80 ALA A O 1
ATOM 580 N N . MET A 1 81 ? 9.540 -4.317 -0.690 1.00 93.88 81 MET A N 1
ATOM 581 C CA . MET A 1 81 ? 8.801 -3.778 -1.840 1.00 93.88 81 MET A CA 1
ATOM 582 C C . MET A 1 81 ? 9.575 -2.670 -2.549 1.00 93.88 81 MET A C 1
ATOM 584 O O . MET A 1 81 ? 9.634 -2.655 -3.776 1.00 93.88 81 MET A O 1
ATOM 588 N N . ARG A 1 82 ? 10.222 -1.779 -1.788 1.00 90.62 82 ARG A N 1
ATOM 589 C CA . ARG A 1 82 ? 11.123 -0.767 -2.348 1.00 90.62 82 ARG A CA 1
ATOM 590 C C . ARG A 1 82 ? 12.244 -1.403 -3.159 1.00 90.62 82 ARG A C 1
ATOM 592 O O . ARG A 1 82 ? 12.551 -0.927 -4.247 1.00 90.62 82 ARG A O 1
ATOM 599 N N . GLU A 1 83 ? 12.848 -2.467 -2.639 1.00 89.81 83 GLU A N 1
ATOM 600 C CA . GLU A 1 83 ? 13.914 -3.180 -3.341 1.00 89.81 83 GLU A CA 1
ATOM 601 C C . GLU A 1 83 ? 13.402 -3.884 -4.607 1.00 89.81 83 GLU A C 1
ATOM 603 O O . GLU A 1 83 ? 14.081 -3.848 -5.632 1.00 89.81 83 GLU A O 1
ATOM 608 N N . LEU A 1 84 ? 12.187 -4.450 -4.596 1.00 90.25 84 LEU A N 1
ATOM 609 C CA . LEU A 1 84 ? 11.544 -4.936 -5.824 1.00 90.25 84 LEU A CA 1
ATOM 610 C C . LEU A 1 84 ? 11.355 -3.796 -6.830 1.00 90.25 84 LEU A C 1
ATOM 612 O O . LEU A 1 84 ? 11.760 -3.927 -7.986 1.00 90.25 84 LEU A O 1
ATOM 616 N N . ALA A 1 85 ? 10.795 -2.666 -6.398 1.00 88.56 85 ALA A N 1
ATOM 617 C CA . ALA A 1 85 ? 10.537 -1.521 -7.264 1.00 88.56 85 ALA A CA 1
ATOM 618 C C . ALA A 1 85 ? 11.826 -0.937 -7.859 1.00 88.56 85 ALA A C 1
ATOM 620 O O . ALA A 1 85 ? 11.868 -0.592 -9.039 1.00 88.56 85 ALA A O 1
ATOM 621 N N . ARG A 1 86 ? 12.912 -0.906 -7.077 1.00 86.19 86 ARG A N 1
ATOM 622 C CA . ARG A 1 86 ? 14.237 -0.448 -7.520 1.00 86.19 86 ARG A CA 1
ATOM 623 C C . ARG A 1 86 ? 14.751 -1.221 -8.737 1.00 86.19 86 ARG A C 1
ATOM 625 O O . ARG A 1 86 ? 15.420 -0.627 -9.576 1.00 86.19 86 ARG A O 1
ATOM 632 N N . ARG A 1 87 ? 14.410 -2.510 -8.863 1.00 85.19 87 ARG A N 1
ATOM 633 C CA . ARG A 1 87 ? 14.813 -3.352 -10.008 1.00 85.19 87 ARG A CA 1
ATOM 634 C C . ARG A 1 87 ? 14.150 -2.943 -11.315 1.00 85.19 87 ARG A C 1
ATOM 636 O O . ARG A 1 87 ? 14.700 -3.238 -12.368 1.00 85.19 87 ARG A O 1
ATOM 643 N N . ARG A 1 88 ? 12.981 -2.293 -11.249 1.00 80.00 88 ARG A N 1
ATOM 644 C CA . ARG A 1 88 ? 12.226 -1.801 -12.413 1.00 80.00 88 ARG A CA 1
ATOM 645 C C . ARG A 1 88 ? 12.030 -2.851 -13.521 1.00 80.00 88 ARG A C 1
ATOM 647 O O . ARG A 1 88 ? 12.179 -2.551 -14.702 1.00 80.00 88 ARG A O 1
ATOM 654 N N . THR A 1 89 ? 11.707 -4.085 -13.141 1.00 85.38 89 THR A N 1
ATOM 655 C CA . THR A 1 89 ? 11.406 -5.171 -14.084 1.00 85.38 89 THR A CA 1
ATOM 656 C C . THR A 1 89 ? 9.906 -5.445 -14.152 1.00 85.38 89 THR A C 1
ATOM 658 O O . THR A 1 89 ? 9.175 -5.191 -13.189 1.00 85.38 89 THR A O 1
ATOM 661 N N . ASP A 1 90 ? 9.456 -6.045 -15.258 1.00 86.75 90 ASP A N 1
ATOM 662 C CA . ASP A 1 90 ? 8.087 -6.563 -15.391 1.00 86.75 90 ASP A CA 1
ATOM 663 C C . ASP A 1 90 ? 7.742 -7.533 -14.256 1.00 86.75 90 ASP A C 1
ATOM 665 O O . ASP A 1 90 ? 6.622 -7.532 -13.748 1.00 86.75 90 ASP A O 1
ATOM 669 N N . GLU A 1 91 ? 8.713 -8.341 -13.828 1.00 90.06 91 GLU A N 1
ATOM 670 C CA . GLU A 1 91 ? 8.535 -9.293 -12.733 1.00 90.06 91 GLU A CA 1
ATOM 671 C C . GLU A 1 91 ? 8.304 -8.584 -11.395 1.00 90.06 91 GLU A C 1
ATOM 673 O O . GLU A 1 91 ? 7.345 -8.891 -10.691 1.00 90.06 91 GLU A O 1
ATOM 678 N N . SER A 1 92 ? 9.103 -7.563 -11.071 1.00 90.06 92 SER A N 1
ATOM 679 C CA . SER A 1 92 ? 8.871 -6.736 -9.882 1.00 90.06 92 SER A CA 1
ATOM 680 C C . SER A 1 92 ? 7.502 -6.058 -9.912 1.00 90.06 92 SER A C 1
ATOM 682 O O . SER A 1 92 ? 6.824 -6.004 -8.887 1.00 90.06 92 SER A O 1
ATOM 684 N N . CYS A 1 93 ? 7.076 -5.564 -11.079 1.00 91.06 93 CYS A N 1
ATOM 685 C CA . CYS A 1 93 ? 5.747 -4.985 -11.261 1.00 91.06 93 CYS A CA 1
ATOM 686 C C . CYS A 1 93 ? 4.648 -6.016 -10.960 1.00 91.06 93 CYS A C 1
ATOM 688 O O . CYS A 1 93 ? 3.762 -5.757 -10.143 1.00 91.06 93 CYS A O 1
ATOM 690 N N . LYS A 1 94 ? 4.737 -7.218 -11.544 1.00 93.75 94 LYS A N 1
ATOM 691 C CA . LYS A 1 94 ? 3.780 -8.311 -11.306 1.00 93.75 94 LYS A CA 1
ATOM 692 C C . LYS A 1 94 ? 3.710 -8.704 -9.833 1.00 93.75 94 LYS A C 1
ATOM 694 O O . LYS A 1 94 ? 2.606 -8.814 -9.299 1.00 93.75 94 LYS A O 1
ATOM 699 N N . LEU A 1 95 ? 4.857 -8.856 -9.170 1.00 95.44 95 LEU A N 1
ATOM 700 C CA . LEU A 1 95 ? 4.925 -9.194 -7.748 1.00 95.44 95 LEU A CA 1
ATOM 701 C C . LEU A 1 95 ? 4.294 -8.102 -6.876 1.00 95.44 95 LEU A C 1
ATOM 703 O O . LEU A 1 95 ? 3.489 -8.406 -6.001 1.00 95.44 95 LEU A O 1
ATOM 707 N N . LEU A 1 96 ? 4.574 -6.824 -7.141 1.00 95.75 96 LEU A N 1
ATOM 708 C CA . LEU A 1 96 ? 3.959 -5.721 -6.396 1.00 95.75 96 LEU A CA 1
ATOM 709 C C . LEU A 1 96 ? 2.443 -5.630 -6.633 1.00 95.75 96 LEU A C 1
ATOM 711 O O . LEU A 1 96 ? 1.693 -5.385 -5.689 1.00 95.75 96 LEU A O 1
ATOM 715 N N . ILE A 1 97 ? 1.967 -5.891 -7.856 1.00 96.12 97 ILE A N 1
ATOM 716 C CA . ILE A 1 97 ? 0.528 -5.991 -8.152 1.00 96.12 97 ILE A CA 1
ATOM 717 C C . ILE A 1 97 ? -0.105 -7.162 -7.389 1.00 96.12 97 ILE A C 1
ATOM 719 O O . ILE A 1 97 ? -1.209 -7.016 -6.859 1.00 96.12 97 ILE A O 1
ATOM 723 N N . GLN A 1 98 ? 0.567 -8.315 -7.323 1.00 96.25 98 GLN A N 1
ATOM 724 C CA . GLN A 1 98 ? 0.100 -9.469 -6.554 1.00 96.25 98 GLN A CA 1
ATOM 725 C C . GLN A 1 98 ? -0.029 -9.115 -5.072 1.00 96.25 98 GLN A C 1
ATOM 727 O O . GLN A 1 98 ? -1.099 -9.311 -4.498 1.00 96.25 98 GLN A O 1
ATOM 732 N N . VAL A 1 99 ? 1.014 -8.524 -4.484 1.00 96.31 99 VAL A N 1
ATOM 733 C CA . VAL A 1 99 ? 1.013 -8.071 -3.088 1.00 96.31 99 VAL A CA 1
ATOM 734 C C . VAL A 1 99 ? -0.130 -7.092 -2.840 1.00 96.31 99 VAL A C 1
ATOM 736 O O . VAL A 1 99 ? -0.899 -7.281 -1.901 1.00 96.31 99 VAL A O 1
ATOM 739 N N . LEU A 1 100 ? -0.290 -6.078 -3.695 1.00 96.12 100 LEU A N 1
ATOM 740 C CA . LEU A 1 100 ? -1.369 -5.098 -3.573 1.00 96.12 100 LEU A CA 1
ATOM 741 C C . LEU A 1 100 ? -2.742 -5.781 -3.525 1.00 96.12 100 LEU A C 1
ATOM 743 O O . LEU A 1 100 ? -3.543 -5.501 -2.633 1.00 96.12 100 LEU A O 1
ATOM 747 N N . ARG A 1 101 ? -3.003 -6.700 -4.461 1.00 94.88 101 ARG A N 1
ATOM 748 C CA . ARG A 1 101 ? -4.277 -7.428 -4.552 1.00 94.88 101 ARG A CA 1
ATOM 749 C C . ARG A 1 101 ? -4.515 -8.324 -3.344 1.00 94.88 101 ARG A C 1
ATOM 751 O O . ARG A 1 101 ? -5.605 -8.293 -2.781 1.00 94.88 101 ARG A O 1
ATOM 758 N N . GLU A 1 102 ? -3.511 -9.095 -2.941 1.00 95.12 102 GLU A N 1
ATOM 759 C CA . GLU A 1 102 ? -3.602 -10.008 -1.805 1.00 95.12 102 GLU A CA 1
ATOM 760 C C . GLU A 1 102 ? -3.908 -9.234 -0.521 1.00 95.12 102 GLU A C 1
ATOM 762 O O . GLU A 1 102 ? -4.922 -9.484 0.134 1.00 95.12 102 GLU A O 1
ATOM 767 N N . GLN A 1 103 ? -3.109 -8.212 -0.209 1.00 93.81 103 GLN A N 1
ATOM 768 C CA . GLN A 1 103 ? -3.293 -7.418 1.004 1.00 93.81 103 GLN A CA 1
ATOM 769 C C . GLN A 1 103 ? -4.641 -6.685 1.007 1.00 93.81 103 GLN A C 1
ATOM 771 O O . GLN A 1 103 ? -5.328 -6.688 2.029 1.00 93.81 103 GLN A O 1
ATOM 776 N N . ALA A 1 104 ? -5.068 -6.134 -0.136 1.00 91.00 104 ALA A N 1
ATOM 777 C CA . ALA A 1 104 ? -6.365 -5.471 -0.271 1.00 91.00 104 ALA A CA 1
ATOM 778 C C . ALA A 1 104 ? -7.563 -6.432 -0.157 1.00 91.00 104 ALA A C 1
ATOM 780 O O . ALA A 1 104 ? -8.623 -6.033 0.331 1.00 91.00 104 ALA A O 1
ATOM 781 N N . SER A 1 105 ? -7.419 -7.687 -0.596 1.00 91.94 105 SER A N 1
ATOM 782 C CA . SER A 1 105 ? -8.486 -8.698 -0.523 1.00 91.94 105 SER A CA 1
ATOM 783 C C . SER A 1 105 ? -8.794 -9.139 0.909 1.00 91.94 105 SER A C 1
ATOM 785 O O . SER A 1 105 ? -9.931 -9.482 1.220 1.00 91.94 105 SER A O 1
ATOM 787 N N . HIS A 1 106 ? -7.795 -9.060 1.788 1.00 90.88 106 HIS A N 1
ATOM 788 C CA . HIS A 1 106 ? -7.903 -9.433 3.194 1.00 90.88 106 HIS A CA 1
ATOM 789 C C . HIS A 1 106 ? -8.206 -8.253 4.127 1.00 90.88 106 HIS A C 1
ATOM 791 O O . HIS A 1 106 ? -8.232 -8.424 5.348 1.00 90.88 106 HIS A O 1
ATOM 797 N N . LEU A 1 107 ? -8.415 -7.050 3.588 1.00 89.44 107 LEU A N 1
ATOM 798 C CA . LEU A 1 107 ? -8.932 -5.944 4.387 1.00 89.44 107 LEU A CA 1
ATOM 799 C C . LEU A 1 107 ? -10.372 -6.246 4.816 1.00 89.44 107 LEU A C 1
ATOM 801 O O . LEU A 1 107 ? -11.153 -6.760 4.010 1.00 89.44 107 LEU A O 1
ATOM 805 N N . PRO A 1 108 ? -10.744 -5.929 6.068 1.00 87.62 108 PRO A N 1
ATOM 806 C CA . PRO A 1 108 ? -12.090 -6.196 6.544 1.00 87.62 108 PRO A CA 1
ATOM 807 C C . PRO A 1 108 ? -13.107 -5.369 5.750 1.00 87.62 108 PRO A C 1
ATOM 809 O O . PRO A 1 108 ? -12.830 -4.240 5.342 1.00 87.62 108 PRO A O 1
ATOM 812 N N . SER A 1 109 ? -14.306 -5.922 5.554 1.00 84.81 109 SER A N 1
ATOM 813 C CA . SER A 1 109 ? -15.419 -5.206 4.912 1.00 84.81 109 SER A CA 1
ATOM 814 C C . SER A 1 109 ? -15.863 -3.981 5.714 1.00 84.81 109 SER A C 1
ATOM 816 O O . SER A 1 109 ? -16.401 -3.035 5.147 1.00 84.81 109 SER A O 1
ATOM 818 N N . GLN A 1 110 ? -15.624 -4.001 7.025 1.00 84.94 110 GLN A N 1
ATOM 819 C CA . GLN A 1 110 ? -15.855 -2.896 7.940 1.00 84.94 110 GLN A CA 1
ATOM 820 C C . GLN A 1 110 ? -14.557 -2.600 8.685 1.00 84.94 110 GLN A C 1
ATOM 822 O O . GLN A 1 110 ? -13.998 -3.461 9.363 1.00 84.94 110 GLN A O 1
ATOM 827 N N . LEU A 1 111 ? -14.067 -1.374 8.537 1.00 85.69 111 LEU A N 1
ATOM 828 C CA . LEU A 1 111 ? -12.936 -0.891 9.317 1.00 85.69 111 LEU A CA 1
ATOM 829 C C . LEU A 1 111 ? -13.353 -0.693 10.782 1.00 85.69 111 LEU A C 1
ATOM 831 O O . LEU A 1 111 ? -14.523 -0.396 11.037 1.00 85.69 111 LEU A O 1
ATOM 835 N N . PRO A 1 112 ? -12.418 -0.817 11.741 1.00 88.00 112 PRO A N 1
ATOM 836 C CA . PRO A 1 112 ? -12.715 -0.478 13.125 1.00 88.00 112 PRO A CA 1
ATOM 837 C C . PRO A 1 112 ? -13.103 0.996 13.254 1.00 88.00 112 PRO A C 1
ATOM 839 O O . PRO A 1 112 ? -12.799 1.829 12.391 1.00 88.00 112 PRO A O 1
ATOM 842 N N . SER A 1 113 ? -13.757 1.328 14.363 1.00 89.81 113 SER A N 1
ATOM 843 C CA . SER A 1 113 ? -14.068 2.719 14.678 1.00 89.81 113 SER A CA 1
ATOM 844 C C . SER A 1 113 ? -12.794 3.550 14.872 1.00 89.81 113 SER A C 1
ATOM 846 O O . SER A 1 113 ? -11.713 3.033 15.181 1.00 89.81 113 SER A O 1
ATOM 848 N N . LEU A 1 114 ? -12.921 4.871 14.734 1.00 88.12 114 LEU A N 1
ATOM 849 C CA . LEU A 1 114 ? -11.801 5.785 14.950 1.00 88.12 114 LEU A CA 1
ATOM 850 C C . LEU A 1 114 ? -11.247 5.689 16.383 1.00 88.12 114 LEU A C 1
ATOM 852 O O . LEU A 1 114 ? -10.035 5.736 16.578 1.00 88.12 114 LEU A O 1
ATOM 856 N N . GLU A 1 115 ? -12.112 5.504 17.383 1.00 88.44 115 GLU A N 1
ATOM 857 C CA . GLU A 1 115 ? -11.691 5.351 18.782 1.00 88.44 115 GLU A CA 1
ATOM 858 C C . GLU A 1 115 ? -10.936 4.043 19.036 1.00 88.44 115 GLU A C 1
ATOM 860 O O . GLU A 1 115 ? -9.941 4.022 19.765 1.00 88.44 115 GLU A O 1
ATOM 865 N N . GLU A 1 116 ? -11.333 2.952 18.383 1.00 87.88 116 GLU A N 1
ATOM 866 C CA . GLU A 1 116 ? -10.589 1.695 18.451 1.00 87.88 116 GLU A CA 1
ATOM 867 C C . GLU A 1 116 ? -9.215 1.813 17.790 1.00 87.88 116 GLU A C 1
ATOM 869 O O . GLU A 1 116 ? -8.230 1.327 18.350 1.00 87.88 116 GLU A O 1
ATOM 874 N N . ALA A 1 117 ? -9.123 2.506 16.652 1.00 87.94 117 ALA A N 1
ATOM 875 C CA . ALA A 1 117 ? -7.850 2.780 15.995 1.00 87.94 117 ALA A CA 1
ATOM 876 C C . ALA A 1 117 ?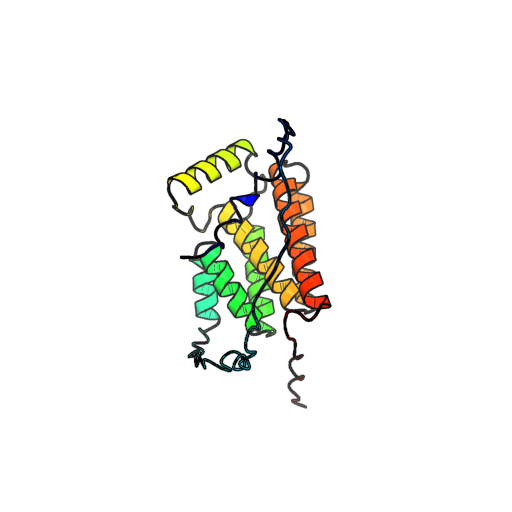 -6.932 3.664 16.860 1.00 87.94 117 ALA A C 1
ATOM 878 O O . ALA A 1 117 ? -5.754 3.344 17.018 1.00 87.94 117 ALA A O 1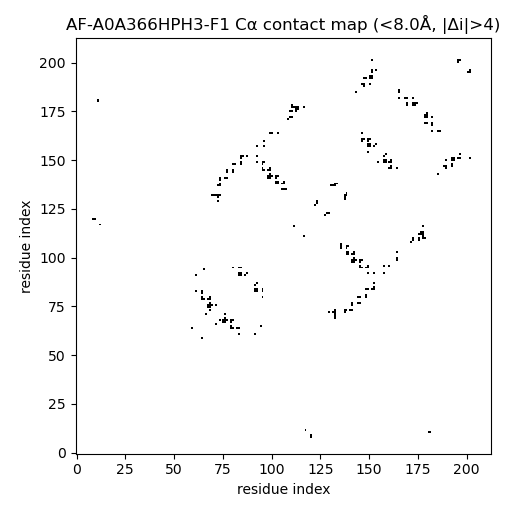
ATOM 879 N N . LYS A 1 118 ? -7.472 4.715 17.497 1.00 86.38 118 LYS A N 1
ATOM 880 C CA . LYS A 1 118 ? -6.750 5.558 18.472 1.00 86.38 118 LYS A CA 1
ATOM 881 C C . LYS A 1 118 ? -6.220 4.741 19.648 1.00 86.38 118 LYS A C 1
ATOM 883 O O . LYS A 1 118 ? -5.082 4.922 20.078 1.00 86.38 118 LYS A O 1
ATOM 888 N N . ARG A 1 119 ? -7.047 3.850 20.205 1.00 87.31 119 ARG A N 1
ATOM 889 C CA . ARG A 1 119 ? -6.648 2.973 21.315 1.00 87.31 119 ARG A CA 1
ATOM 890 C C . ARG A 1 119 ? -5.512 2.043 20.894 1.00 87.31 119 ARG A C 1
ATOM 892 O O . ARG A 1 119 ? -4.525 1.935 21.617 1.00 87.31 119 ARG A O 1
ATOM 899 N N . PHE A 1 120 ? -5.637 1.435 19.718 1.00 86.81 120 PHE A N 1
ATOM 900 C CA . PHE A 1 120 ? -4.606 0.583 19.139 1.00 86.81 120 PHE A CA 1
ATOM 901 C C . PHE A 1 120 ? -3.281 1.337 18.930 1.00 86.81 120 PHE A C 1
ATOM 903 O O . PHE A 1 120 ? -2.215 0.841 19.292 1.00 86.81 120 PHE A O 1
ATOM 910 N N . GLU A 1 121 ? -3.327 2.564 18.406 1.00 83.75 121 GLU A N 1
ATOM 911 C CA . GLU A 1 121 ? -2.133 3.396 18.241 1.00 83.75 121 GLU A CA 1
ATOM 912 C C . GLU A 1 121 ? -1.448 3.691 19.584 1.00 83.75 121 GLU A C 1
ATOM 914 O O . GLU A 1 121 ? -0.229 3.549 19.703 1.00 83.75 121 GLU A O 1
ATOM 919 N N . LYS A 1 122 ? -2.220 4.063 20.614 1.00 84.69 122 LYS A N 1
ATOM 920 C CA . LYS A 1 122 ? -1.683 4.313 21.961 1.00 84.69 122 LYS A CA 1
ATOM 921 C C . LYS A 1 122 ? -0.969 3.083 22.519 1.00 84.69 122 LYS A C 1
ATOM 923 O O . LYS A 1 122 ? 0.120 3.212 23.078 1.00 84.69 122 LYS A O 1
ATOM 928 N N . GLU A 1 123 ? -1.549 1.901 22.337 1.00 85.31 123 GLU A N 1
ATOM 929 C CA . GLU A 1 123 ? -0.941 0.639 22.759 1.00 85.31 123 GLU A CA 1
ATOM 930 C C . GLU A 1 123 ? 0.367 0.356 22.011 1.00 85.31 123 GLU A C 1
ATOM 932 O O . GLU A 1 123 ? 1.376 0.010 22.632 1.00 85.31 123 GLU A O 1
ATOM 937 N N . PHE A 1 124 ? 0.397 0.572 20.694 1.00 83.75 124 PHE A N 1
ATOM 938 C CA . PHE A 1 124 ? 1.622 0.441 19.906 1.00 83.75 124 PHE A CA 1
ATOM 939 C C . PHE A 1 124 ? 2.714 1.406 20.385 1.00 83.75 124 PHE A C 1
ATOM 941 O O . PHE A 1 124 ? 3.865 1.006 20.560 1.00 83.75 124 PHE A O 1
ATOM 948 N N . ILE A 1 125 ? 2.376 2.674 20.632 1.00 82.19 125 ILE A N 1
ATOM 949 C CA . ILE A 1 125 ? 3.335 3.679 21.112 1.00 82.19 125 ILE A CA 1
ATOM 950 C C . ILE A 1 125 ? 3.906 3.279 22.477 1.00 82.19 125 ILE A C 1
ATOM 952 O O . ILE A 1 125 ? 5.115 3.414 22.690 1.00 82.19 125 ILE A O 1
ATOM 956 N N . ALA A 1 126 ? 3.058 2.774 23.375 1.00 84.19 126 ALA A N 1
ATOM 957 C CA . ALA A 1 126 ? 3.454 2.358 24.715 1.00 84.19 126 ALA A CA 1
ATOM 958 C C . ALA A 1 126 ? 4.335 1.099 24.703 1.00 84.19 126 ALA A C 1
ATOM 960 O O . ALA A 1 126 ? 5.341 1.038 25.405 1.00 84.19 126 ALA A O 1
ATOM 961 N N . THR A 1 127 ? 3.975 0.096 23.901 1.00 86.06 127 THR A N 1
ATOM 962 C CA . THR A 1 127 ? 4.627 -1.224 23.922 1.00 86.06 127 THR A CA 1
ATOM 963 C C . THR A 1 127 ? 5.768 -1.359 22.922 1.00 86.06 127 THR A C 1
ATOM 965 O O . THR A 1 127 ? 6.627 -2.223 23.091 1.00 86.06 127 THR A O 1
ATOM 968 N N . ARG A 1 128 ? 5.766 -0.542 21.861 1.00 83.19 128 ARG A N 1
ATOM 969 C CA . ARG A 1 128 ? 6.625 -0.675 20.672 1.00 83.19 128 ARG A CA 1
ATOM 970 C C . ARG A 1 128 ? 6.534 -2.046 19.995 1.00 83.19 128 ARG A C 1
ATOM 972 O O . ARG A 1 128 ? 7.430 -2.414 19.240 1.00 83.19 128 ARG A O 1
ATOM 979 N N . LYS A 1 129 ? 5.461 -2.802 20.245 1.00 84.94 129 LYS A N 1
ATOM 980 C CA . LYS A 1 129 ? 5.229 -4.116 19.642 1.00 84.94 129 LYS A CA 1
ATOM 981 C C . LYS A 1 129 ? 4.304 -3.977 18.449 1.00 84.94 129 LYS A C 1
ATOM 983 O O . LYS A 1 129 ? 3.183 -3.500 18.590 1.00 84.94 129 LYS A O 1
ATOM 988 N N . TYR A 1 130 ? 4.764 -4.419 17.283 1.00 80.94 130 TYR A N 1
ATOM 989 C CA . TYR A 1 130 ? 3.890 -4.522 16.122 1.00 80.94 130 TYR A CA 1
ATOM 990 C C . TYR A 1 130 ? 2.773 -5.542 16.382 1.00 80.94 130 TYR A C 1
ATOM 992 O O . TYR A 1 130 ? 3.012 -6.552 17.050 1.00 80.94 130 TYR A O 1
ATOM 1000 N N . PRO A 1 131 ? 1.564 -5.306 15.847 1.00 84.12 131 PRO A N 1
ATOM 1001 C CA . PRO A 1 131 ? 0.548 -6.347 15.783 1.00 84.12 131 PRO A CA 1
ATOM 1002 C C . PRO A 1 131 ? 1.020 -7.498 14.883 1.00 84.12 131 PRO A C 1
ATOM 1004 O O . PRO A 1 131 ? 2.006 -7.379 14.149 1.00 84.12 131 PRO A O 1
ATOM 1007 N N . THR A 1 132 ? 0.275 -8.601 14.902 1.00 86.69 132 THR A N 1
ATOM 1008 C CA . THR A 1 132 ? 0.517 -9.729 13.997 1.00 86.69 132 THR A CA 1
ATOM 1009 C C . THR A 1 132 ? 0.456 -9.286 12.535 1.00 86.69 132 THR A C 1
ATOM 1011 O O . THR A 1 132 ? -0.255 -8.343 12.178 1.00 86.69 132 THR A O 1
ATOM 1014 N N . VAL A 1 133 ? 1.194 -9.982 11.670 1.00 87.38 133 VAL A N 1
ATOM 1015 C CA . VAL A 1 133 ? 1.298 -9.642 10.240 1.00 87.38 133 VAL A CA 1
ATOM 1016 C C . VAL A 1 133 ? -0.040 -9.688 9.499 1.00 87.38 133 VAL A C 1
ATOM 1018 O O . VAL A 1 133 ? -0.215 -8.978 8.512 1.00 87.38 133 VAL A O 1
ATOM 1021 N N . ASP A 1 134 ? -0.994 -10.459 10.021 1.00 88.19 134 ASP A N 1
ATOM 1022 C CA . ASP A 1 134 ? -2.348 -10.600 9.487 1.00 88.19 134 ASP A CA 1
ATOM 1023 C C . ASP A 1 134 ? -3.332 -9.535 9.985 1.00 88.19 134 ASP A C 1
ATOM 1025 O O . ASP A 1 134 ? -4.480 -9.499 9.533 1.00 88.19 134 ASP A O 1
ATOM 1029 N N . HIS A 1 135 ? -2.917 -8.667 10.907 1.00 90.06 135 HIS A N 1
ATOM 1030 C CA . HIS A 1 135 ? -3.766 -7.612 11.442 1.00 90.06 135 HIS A CA 1
ATOM 1031 C C . HIS A 1 135 ? -4.117 -6.576 10.363 1.00 90.06 135 HIS A C 1
ATOM 1033 O O . HIS A 1 135 ? -3.272 -6.207 9.542 1.00 90.06 135 HIS A O 1
ATOM 1039 N N . TRP A 1 136 ? -5.346 -6.045 10.389 1.00 89.50 136 TRP A N 1
ATOM 1040 C CA . TRP A 1 136 ? -5.863 -5.133 9.355 1.00 89.50 136 TRP A CA 1
ATOM 1041 C C . TRP A 1 136 ? -4.942 -3.929 9.102 1.00 89.50 136 TRP A C 1
ATOM 1043 O O . TRP A 1 136 ? -4.753 -3.533 7.955 1.00 89.50 136 TRP A O 1
ATOM 1053 N N . SER A 1 137 ? -4.321 -3.379 10.153 1.00 90.38 137 SER A N 1
ATOM 1054 C CA . SER A 1 137 ? -3.428 -2.220 10.031 1.00 90.38 137 SER A CA 1
ATOM 1055 C C . SER A 1 137 ? -2.112 -2.558 9.326 1.00 90.38 137 SER A C 1
ATOM 1057 O O . SER A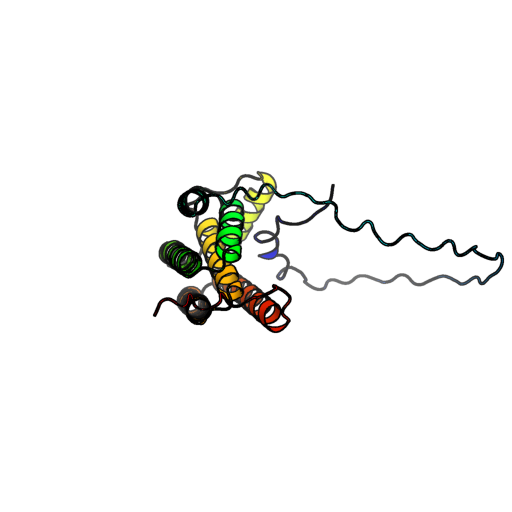 1 137 ? -1.579 -1.724 8.597 1.00 90.38 137 SER A O 1
ATOM 1059 N N . GLN A 1 138 ? -1.607 -3.788 9.485 1.00 92.06 138 GLN A N 1
ATOM 1060 C CA . GLN A 1 138 ? -0.433 -4.269 8.751 1.00 92.06 138 GLN A CA 1
ATOM 1061 C C . GLN A 1 138 ? -0.783 -4.498 7.285 1.00 92.06 138 GLN A C 1
ATOM 1063 O O . GLN A 1 138 ? -0.069 -4.011 6.412 1.00 92.06 138 GLN A O 1
ATOM 1068 N N . ARG A 1 139 ? -1.914 -5.162 7.014 1.00 91.69 139 ARG A N 1
ATOM 1069 C CA . ARG A 1 139 ? -2.399 -5.410 5.648 1.00 91.69 139 ARG A CA 1
ATOM 1070 C C . ARG A 1 139 ? -2.639 -4.111 4.884 1.00 91.69 139 ARG A C 1
ATOM 1072 O O . ARG A 1 139 ? -2.147 -3.957 3.770 1.00 91.69 139 ARG A O 1
ATOM 1079 N N . PHE A 1 140 ? -3.319 -3.147 5.508 1.00 92.56 140 PHE A N 1
ATOM 1080 C CA . PHE A 1 140 ? -3.554 -1.829 4.915 1.00 92.56 140 PHE A CA 1
ATOM 1081 C C . PHE A 1 140 ? -2.238 -1.149 4.546 1.00 92.56 140 PHE A C 1
ATOM 1083 O O . PHE A 1 140 ? -2.066 -0.706 3.415 1.00 92.56 140 PHE A O 1
ATOM 1090 N N . ARG A 1 141 ? -1.280 -1.116 5.474 1.00 90.81 141 ARG A N 1
ATOM 1091 C CA . ARG A 1 141 ? -0.010 -0.427 5.249 1.00 90.81 141 ARG A CA 1
ATOM 1092 C C . ARG A 1 141 ? 0.861 -1.123 4.202 1.00 90.81 141 ARG A C 1
ATOM 1094 O O . ARG A 1 141 ? 1.502 -0.446 3.408 1.00 90.81 141 ARG A O 1
ATOM 1101 N N . LYS A 1 142 ? 0.840 -2.459 4.137 1.00 93.75 142 LYS A N 1
ATOM 1102 C CA . LYS A 1 142 ? 1.472 -3.221 3.046 1.00 93.75 142 LYS A CA 1
ATOM 1103 C C . LYS A 1 142 ? 0.832 -2.901 1.689 1.00 93.75 142 LYS A C 1
ATOM 1105 O O . LYS A 1 142 ? 1.559 -2.706 0.720 1.00 93.75 142 LYS A O 1
ATOM 1110 N N . ALA A 1 143 ? -0.498 -2.808 1.617 1.00 92.94 143 ALA A N 1
ATOM 1111 C CA . ALA A 1 143 ? -1.200 -2.413 0.395 1.00 92.94 143 ALA A CA 1
ATOM 1112 C C . ALA A 1 143 ? -0.856 -0.971 -0.024 1.00 92.94 143 ALA A C 1
ATOM 1114 O O . ALA A 1 143 ? -0.559 -0.733 -1.192 1.00 92.94 143 ALA A O 1
ATOM 1115 N N . ALA A 1 144 ? -0.826 -0.031 0.925 1.00 91.50 144 ALA A N 1
ATOM 1116 C CA . ALA A 1 144 ? -0.438 1.357 0.672 1.00 91.50 144 ALA A CA 1
ATOM 1117 C C . ALA A 1 144 ? 0.995 1.455 0.123 1.00 91.50 144 ALA A C 1
ATOM 1119 O O . ALA A 1 144 ? 1.196 2.048 -0.935 1.00 91.50 144 ALA A O 1
ATOM 1120 N N . TYR A 1 145 ? 1.962 0.769 0.749 1.00 92.06 145 TYR A N 1
ATOM 1121 C CA . TYR A 1 145 ? 3.330 0.705 0.227 1.00 92.06 145 TYR A CA 1
ATOM 1122 C C . TYR A 1 145 ? 3.389 0.112 -1.179 1.00 92.06 145 TYR A C 1
ATOM 1124 O O . TYR A 1 145 ? 4.052 0.672 -2.047 1.00 92.06 145 TYR A O 1
ATOM 1132 N N . ALA A 1 146 ? 2.695 -0.998 -1.437 1.00 94.19 146 ALA A N 1
ATOM 1133 C CA . ALA A 1 146 ? 2.679 -1.589 -2.771 1.00 94.19 146 ALA A CA 1
ATOM 1134 C C . ALA A 1 146 ? 2.132 -0.601 -3.817 1.00 94.19 146 ALA A C 1
ATOM 1136 O O . ALA A 1 146 ? 2.720 -0.464 -4.886 1.00 94.19 146 ALA A O 1
ATOM 1137 N N . ALA A 1 147 ? 1.056 0.126 -3.501 1.00 93.25 147 ALA A N 1
ATOM 1138 C CA . ALA A 1 147 ? 0.485 1.137 -4.388 1.00 93.25 147 ALA A CA 1
ATOM 1139 C C . ALA A 1 147 ? 1.449 2.308 -4.651 1.00 93.25 147 ALA A C 1
ATOM 1141 O O . ALA A 1 147 ? 1.611 2.699 -5.805 1.00 93.25 147 ALA A O 1
ATOM 1142 N N . GLU A 1 148 ? 2.115 2.835 -3.619 1.00 90.19 148 GLU A N 1
ATOM 1143 C CA . GLU A 1 148 ? 3.136 3.886 -3.749 1.00 90.19 148 GLU A CA 1
ATOM 1144 C C . GLU A 1 148 ? 4.282 3.433 -4.668 1.00 90.19 148 GLU A C 1
ATOM 1146 O O . GLU A 1 148 ? 4.611 4.098 -5.653 1.00 90.19 148 GLU A O 1
ATOM 1151 N N . TRP A 1 149 ? 4.857 2.259 -4.393 1.0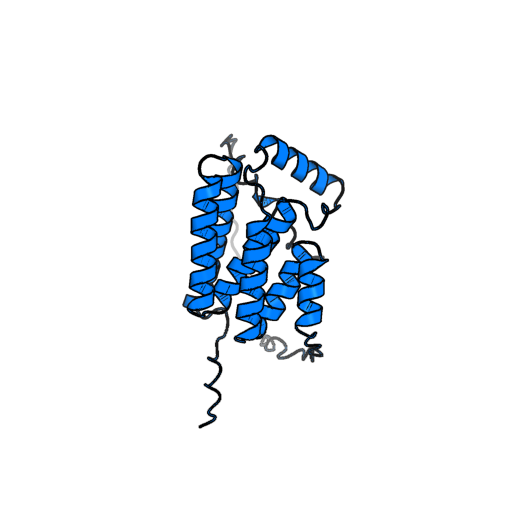0 90.62 149 TRP A N 1
ATOM 1152 C CA . TRP A 1 149 ? 5.987 1.734 -5.158 1.00 90.62 149 TRP A CA 1
ATOM 1153 C C . TRP A 1 149 ? 5.622 1.398 -6.606 1.00 90.62 149 TRP A C 1
ATOM 1155 O O . TRP A 1 149 ? 6.456 1.583 -7.491 1.00 90.62 149 TRP A O 1
ATOM 1165 N N . LEU A 1 150 ? 4.385 0.965 -6.869 1.00 91.81 150 LEU A N 1
ATOM 1166 C CA . LEU A 1 150 ? 3.877 0.766 -8.229 1.00 91.81 150 LEU A CA 1
ATOM 1167 C C . LEU A 1 150 ? 3.840 2.075 -9.024 1.00 91.81 150 LEU A C 1
ATOM 1169 O O . LEU A 1 150 ? 4.227 2.080 -10.188 1.00 91.81 150 LEU A O 1
ATOM 1173 N N . VAL A 1 151 ? 3.441 3.193 -8.415 1.00 89.31 151 VAL A N 1
ATOM 1174 C CA . VAL A 1 151 ? 3.474 4.497 -9.099 1.00 89.31 151 VAL A CA 1
ATOM 1175 C C . VAL A 1 151 ? 4.904 4.884 -9.466 1.00 89.31 151 VAL A C 1
ATOM 1177 O O . VAL A 1 151 ? 5.173 5.316 -10.585 1.00 89.31 151 VAL A O 1
ATOM 1180 N N . LEU A 1 152 ? 5.844 4.666 -8.546 1.00 86.25 152 LEU A N 1
ATOM 1181 C CA . LEU A 1 152 ? 7.256 5.002 -8.741 1.00 86.25 152 LEU A CA 1
ATOM 1182 C C . LEU A 1 152 ? 7.965 4.135 -9.796 1.00 86.25 152 LEU A C 1
ATOM 1184 O O . LEU A 1 152 ? 9.030 4.525 -10.284 1.00 86.25 152 LEU A O 1
ATOM 1188 N N . LEU A 1 153 ? 7.390 2.988 -10.181 1.00 85.19 153 LEU A N 1
ATOM 1189 C CA . LEU A 1 153 ? 7.880 2.212 -11.324 1.00 85.19 153 LEU A CA 1
ATOM 1190 C C . LEU A 1 153 ? 7.739 2.971 -12.648 1.00 85.19 153 LEU A C 1
ATOM 1192 O O . LEU A 1 153 ? 8.528 2.709 -13.556 1.00 85.19 153 LEU A O 1
ATOM 1196 N N . ASP A 1 154 ? 6.782 3.901 -12.739 1.00 83.56 154 ASP A N 1
ATOM 1197 C CA . ASP A 1 154 ? 6.448 4.655 -13.953 1.00 83.56 154 ASP A CA 1
ATOM 1198 C C . ASP A 1 154 ? 6.085 3.745 -15.144 1.00 83.56 154 ASP A C 1
ATOM 1200 O O . ASP A 1 154 ? 6.555 3.894 -16.273 1.00 83.56 154 ASP A O 1
ATOM 1204 N N . MET A 1 155 ? 5.248 2.739 -14.872 1.00 84.50 155 MET A N 1
ATOM 1205 C CA . MET A 1 155 ? 4.708 1.820 -15.878 1.00 84.50 155 MET A CA 1
ATOM 1206 C C . MET A 1 155 ? 3.186 1.993 -15.974 1.00 84.50 155 MET A C 1
ATOM 1208 O O . MET A 1 155 ? 2.531 2.136 -14.933 1.00 84.50 155 MET A O 1
ATOM 1212 N N . PRO A 1 156 ? 2.585 1.959 -17.180 1.00 86.00 156 PRO A N 1
ATOM 1213 C CA . PRO A 1 156 ? 1.138 2.108 -17.345 1.00 86.00 156 PRO A CA 1
ATOM 1214 C C . PRO A 1 156 ? 0.323 1.127 -16.493 1.00 86.00 156 PRO A C 1
ATOM 1216 O O . PRO A 1 156 ? -0.627 1.525 -15.819 1.00 86.00 156 PRO A O 1
ATOM 1219 N N . GLU A 1 157 ? 0.730 -0.140 -16.464 1.00 87.50 157 GLU A N 1
ATOM 1220 C CA . GLU A 1 157 ? 0.057 -1.215 -15.735 1.00 87.50 157 GLU A CA 1
ATOM 1221 C C . GLU A 1 157 ? 0.154 -1.011 -14.219 1.00 87.50 157 GLU A C 1
ATOM 1223 O O . GLU A 1 157 ? -0.813 -1.245 -13.490 1.00 87.50 157 GLU A O 1
ATOM 1228 N N . ALA A 1 158 ? 1.303 -0.524 -13.745 1.00 87.62 158 ALA A N 1
ATOM 1229 C CA . ALA A 1 158 ? 1.536 -0.240 -12.336 1.00 87.62 158 ALA A CA 1
ATOM 1230 C C . ALA A 1 158 ? 0.669 0.939 -11.860 1.00 87.62 158 ALA A C 1
ATOM 1232 O O . ALA A 1 158 ? -0.034 0.837 -10.851 1.00 87.62 158 ALA A O 1
ATOM 1233 N N . ASN A 1 159 ? 0.617 2.012 -12.656 1.00 88.62 159 ASN A N 1
ATOM 1234 C CA . ASN A 1 159 ? -0.251 3.162 -12.409 1.00 88.62 159 ASN A CA 1
ATOM 1235 C C . ASN A 1 159 ? -1.736 2.776 -12.419 1.00 88.62 159 ASN A C 1
ATOM 1237 O O . ASN A 1 159 ? -2.500 3.220 -11.557 1.00 88.62 159 ASN A O 1
ATOM 1241 N N . GLN A 1 160 ? -2.155 1.926 -13.361 1.00 92.56 160 GLN A N 1
ATOM 1242 C CA . GLN A 1 160 ? -3.528 1.432 -13.428 1.00 92.56 160 GLN A CA 1
ATOM 1243 C C . GLN A 1 160 ? -3.889 0.582 -12.203 1.00 92.56 160 GLN A C 1
ATOM 1245 O O . GLN A 1 160 ? -4.982 0.736 -11.655 1.00 92.56 160 GLN A O 1
ATOM 1250 N N . ALA A 1 161 ? -2.984 -0.287 -11.744 1.00 93.88 161 ALA A N 1
ATOM 1251 C CA . ALA A 1 161 ? -3.200 -1.104 -10.554 1.00 93.88 161 ALA A CA 1
ATOM 1252 C C . ALA A 1 161 ? -3.341 -0.250 -9.283 1.00 93.88 161 ALA A C 1
ATOM 1254 O O . ALA A 1 161 ? -4.296 -0.441 -8.525 1.00 93.88 161 ALA A O 1
ATOM 1255 N N . ALA A 1 162 ? -2.453 0.729 -9.084 1.00 93.12 162 ALA A N 1
ATOM 1256 C CA . ALA A 1 162 ? -2.524 1.657 -7.954 1.00 93.12 162 ALA A CA 1
ATOM 1257 C C . ALA A 1 162 ? -3.814 2.501 -7.978 1.00 93.12 162 ALA A C 1
ATOM 1259 O O . ALA A 1 162 ? -4.482 2.655 -6.953 1.00 93.12 162 ALA A O 1
ATOM 1260 N N . LYS A 1 163 ? -4.217 2.989 -9.161 1.00 93.56 163 LYS A N 1
ATOM 1261 C CA . LYS A 1 163 ? -5.480 3.719 -9.347 1.00 93.56 163 LYS A CA 1
ATOM 1262 C C . LYS A 1 163 ? -6.695 2.855 -8.996 1.00 93.56 163 LYS A C 1
ATOM 1264 O O . LYS A 1 163 ? -7.550 3.300 -8.234 1.00 93.56 163 LYS A O 1
ATOM 1269 N N . LYS A 1 164 ? -6.752 1.620 -9.500 1.00 94.38 164 LYS A N 1
ATOM 1270 C CA . LYS A 1 164 ? -7.862 0.695 -9.236 1.00 94.38 164 LYS A CA 1
ATOM 1271 C C . LYS A 1 164 ? -7.996 0.379 -7.745 1.00 94.38 164 LYS A C 1
ATOM 1273 O O . LYS A 1 164 ? -9.102 0.412 -7.218 1.00 94.38 164 LYS A O 1
ATOM 1278 N N . PHE A 1 165 ? -6.881 0.140 -7.051 1.00 93.31 165 PHE A N 1
ATOM 1279 C CA . PHE A 1 165 ? -6.897 -0.064 -5.601 1.00 93.31 165 PHE A CA 1
ATOM 1280 C C . PHE A 1 165 ? -7.511 1.126 -4.859 1.00 93.31 165 PHE A C 1
ATOM 1282 O O . PHE A 1 165 ? -8.375 0.926 -4.009 1.00 93.31 165 PHE A O 1
ATOM 1289 N N . ARG A 1 166 ? -7.116 2.358 -5.200 1.00 92.50 166 ARG A N 1
ATOM 1290 C CA . ARG A 1 166 ? -7.694 3.567 -4.596 1.00 92.50 166 ARG A CA 1
ATOM 1291 C C . ARG A 1 166 ? -9.205 3.654 -4.802 1.00 92.50 166 ARG A C 1
ATOM 1293 O O . ARG A 1 166 ? -9.927 3.925 -3.850 1.00 92.50 166 ARG A O 1
ATOM 1300 N N . GLU A 1 167 ? -9.677 3.430 -6.027 1.00 93.31 167 GLU A N 1
ATOM 1301 C CA . GLU A 1 167 ? -11.106 3.489 -6.366 1.00 93.31 167 GLU A CA 1
ATOM 1302 C C . GLU A 1 167 ? -11.910 2.423 -5.606 1.00 93.31 167 GLU A C 1
ATOM 1304 O O . GLU A 1 167 ? -12.945 2.725 -5.010 1.00 93.31 167 GLU A O 1
ATOM 1309 N N . GLU A 1 168 ? -11.406 1.188 -5.555 1.00 92.12 168 GLU A N 1
ATOM 1310 C CA . GLU A 1 168 ? -12.030 0.097 -4.802 1.00 92.12 168 GLU A CA 1
ATOM 1311 C C . GLU A 1 168 ? -12.014 0.355 -3.292 1.00 92.12 168 GLU A C 1
ATOM 1313 O O . GLU A 1 168 ? -13.009 0.109 -2.606 1.00 92.12 168 GLU A O 1
ATOM 1318 N N . PHE A 1 169 ? -10.902 0.865 -2.760 1.00 90.00 169 PHE A N 1
ATOM 1319 C CA . PHE A 1 169 ? -10.779 1.199 -1.347 1.00 90.00 169 PHE A CA 1
ATOM 1320 C C . PHE A 1 169 ? -11.724 2.341 -0.963 1.00 90.00 169 PHE A C 1
ATOM 1322 O O . PHE A 1 169 ? -12.419 2.239 0.048 1.00 90.00 169 PHE A O 1
ATOM 1329 N N . ALA A 1 170 ? -11.834 3.376 -1.800 1.00 90.75 170 ALA A N 1
ATOM 1330 C CA . ALA A 1 170 ? -12.782 4.470 -1.616 1.00 90.75 170 ALA A CA 1
ATOM 1331 C C . ALA A 1 170 ? -14.231 3.970 -1.611 1.00 90.75 170 ALA A C 1
ATOM 1333 O O . ALA A 1 170 ? -15.002 4.324 -0.720 1.00 90.75 170 ALA A O 1
ATOM 1334 N N . ALA A 1 171 ? -14.593 3.094 -2.553 1.00 90.56 171 ALA A 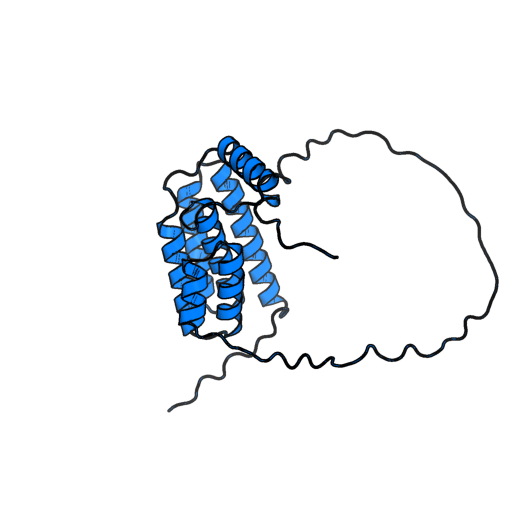N 1
ATOM 1335 C CA . ALA A 1 171 ? -15.932 2.516 -2.619 1.00 90.56 171 ALA A CA 1
ATOM 1336 C C . ALA A 1 171 ? -16.274 1.687 -1.370 1.00 90.56 171 ALA A C 1
ATOM 1338 O O . ALA A 1 171 ? -17.388 1.791 -0.857 1.00 90.56 171 ALA A O 1
ATOM 1339 N N . LYS A 1 172 ? -15.314 0.901 -0.861 1.00 87.06 172 LYS A N 1
ATOM 1340 C CA . LYS A 1 172 ? -15.475 0.100 0.364 1.00 87.06 172 LYS A CA 1
ATOM 1341 C C . LYS A 1 172 ? -15.571 0.959 1.628 1.00 87.06 172 LYS A C 1
ATOM 1343 O O . LYS A 1 172 ? -16.302 0.605 2.545 1.00 87.06 172 LYS A O 1
ATOM 1348 N N . CYS A 1 173 ? -14.838 2.070 1.686 1.00 84.25 173 CYS A N 1
ATOM 1349 C CA . CYS A 1 173 ? -14.597 2.805 2.930 1.00 84.25 173 CYS A CA 1
ATOM 1350 C C . CYS A 1 173 ? -15.331 4.153 3.036 1.00 84.25 173 CYS A C 1
ATOM 1352 O O . CYS A 1 173 ? -15.158 4.850 4.036 1.00 84.25 173 CYS A O 1
ATOM 1354 N N . LYS A 1 174 ? -16.153 4.523 2.043 1.00 82.31 174 LYS A N 1
ATOM 1355 C CA . LYS A 1 174 ? -16.828 5.835 1.940 1.00 82.31 174 LYS A CA 1
ATOM 1356 C C . LYS A 1 174 ? -17.636 6.253 3.178 1.00 82.31 174 LYS A C 1
ATOM 1358 O O . LYS A 1 174 ? -17.698 7.442 3.486 1.00 82.31 174 LYS A O 1
ATOM 1363 N N . ASP A 1 175 ? -18.211 5.290 3.898 1.00 87.00 175 ASP A N 1
ATOM 1364 C CA . ASP A 1 175 ? -19.091 5.537 5.049 1.00 87.00 175 ASP A CA 1
ATOM 1365 C C . ASP A 1 175 ? -18.349 5.435 6.398 1.00 87.00 175 ASP A C 1
ATOM 1367 O O . ASP A 1 175 ? -18.925 5.702 7.449 1.00 87.00 175 ASP A O 1
ATOM 1371 N N . SER A 1 176 ? -17.057 5.088 6.386 1.00 88.44 176 SER A N 1
ATOM 1372 C CA . SER A 1 176 ? -16.218 4.982 7.585 1.00 88.44 176 SER A CA 1
ATOM 1373 C C . SER A 1 176 ? -15.392 6.253 7.787 1.00 88.44 176 SER A C 1
ATOM 1375 O O . SER A 1 176 ? -14.669 6.678 6.887 1.00 88.44 176 SER A O 1
ATOM 1377 N N . GLU A 1 177 ? -15.435 6.844 8.984 1.00 88.25 177 GLU A N 1
ATOM 1378 C CA . GLU A 1 177 ? -14.570 7.983 9.336 1.00 88.25 177 GLU A CA 1
ATOM 1379 C C . GLU A 1 177 ? -13.085 7.627 9.226 1.00 88.25 177 GLU A C 1
ATOM 1381 O O . GLU A 1 177 ? -12.317 8.339 8.579 1.00 88.25 177 GLU A O 1
ATOM 1386 N N . LEU A 1 178 ? -12.690 6.480 9.789 1.00 86.69 178 LEU A N 1
ATOM 1387 C CA . LEU A 1 178 ? -11.335 5.955 9.646 1.00 86.69 178 LEU A CA 1
ATOM 1388 C C . LEU A 1 178 ? -11.010 5.682 8.174 1.00 86.69 178 LEU A C 1
ATOM 1390 O O . LEU A 1 178 ? -9.928 6.018 7.705 1.00 86.69 178 LEU A O 1
ATOM 1394 N N . GLY A 1 179 ? -11.970 5.130 7.433 1.00 87.88 179 GLY A N 1
ATOM 1395 C CA . GLY A 1 179 ? -11.868 4.904 5.997 1.00 87.88 179 GLY A CA 1
ATOM 1396 C C . GLY A 1 179 ? -11.510 6.152 5.198 1.00 87.88 179 GLY A C 1
ATOM 1397 O O . GLY A 1 179 ? -10.604 6.106 4.369 1.00 87.88 179 GLY A O 1
ATOM 1398 N N . LYS A 1 180 ? -12.165 7.280 5.488 1.00 88.75 180 LYS A N 1
ATOM 1399 C CA . LYS A 1 180 ? -11.874 8.579 4.861 1.00 88.75 180 LYS A CA 1
ATOM 1400 C C . LYS A 1 180 ? -10.459 9.064 5.173 1.00 88.75 180 LYS A C 1
ATOM 1402 O O . LYS A 1 180 ? -9.773 9.540 4.273 1.00 88.75 180 LYS A O 1
ATOM 1407 N N . ILE A 1 181 ? -10.008 8.913 6.421 1.00 88.06 181 ILE A N 1
ATOM 1408 C CA . ILE A 1 181 ? -8.646 9.290 6.833 1.00 88.06 181 ILE A CA 1
ATOM 1409 C C . ILE A 1 181 ? -7.611 8.442 6.085 1.00 88.06 181 ILE A C 1
ATOM 1411 O O . ILE A 1 181 ? -6.698 8.987 5.470 1.00 88.06 181 ILE A O 1
ATOM 1415 N N . LEU A 1 182 ? -7.782 7.117 6.093 1.00 88.44 182 LEU A N 1
ATOM 1416 C CA . LEU A 1 182 ? -6.883 6.182 5.416 1.00 88.44 182 LEU A CA 1
ATOM 1417 C C . LEU A 1 182 ? -6.848 6.420 3.904 1.00 88.44 182 LEU A C 1
ATOM 1419 O O . LEU A 1 182 ? -5.776 6.384 3.303 1.00 88.44 182 LEU A O 1
ATOM 1423 N N . LEU A 1 183 ? -8.004 6.698 3.294 1.00 88.31 183 LEU A N 1
ATOM 1424 C CA . LEU A 1 183 ? -8.083 7.043 1.881 1.00 88.31 183 LEU A CA 1
ATOM 1425 C C . LEU A 1 183 ? -7.268 8.306 1.601 1.00 88.31 183 LEU A C 1
ATOM 1427 O O . LEU A 1 183 ? -6.406 8.267 0.733 1.00 88.31 183 LEU A O 1
ATOM 1431 N N . ASN A 1 184 ? -7.462 9.378 2.374 1.00 87.00 184 ASN A N 1
ATOM 1432 C CA . ASN A 1 184 ? -6.714 10.625 2.201 1.00 87.00 184 ASN A CA 1
ATOM 1433 C C . ASN A 1 184 ? -5.189 10.423 2.301 1.00 87.00 184 ASN A C 1
ATOM 1435 O O . ASN A 1 184 ? -4.432 11.042 1.551 1.00 87.00 184 ASN A O 1
ATOM 1439 N N . THR A 1 185 ? -4.726 9.525 3.179 1.00 84.50 185 THR A N 1
ATOM 1440 C CA . THR A 1 185 ? -3.310 9.131 3.248 1.00 84.50 185 THR A CA 1
ATOM 1441 C C . THR A 1 185 ? -2.843 8.490 1.941 1.00 84.50 185 THR A C 1
ATOM 1443 O O . THR A 1 185 ? -1.893 8.986 1.337 1.00 84.50 185 THR A O 1
ATOM 1446 N N . VAL A 1 186 ? -3.544 7.457 1.459 1.00 87.25 186 VAL A N 1
ATOM 1447 C CA . VAL A 1 186 ? -3.207 6.782 0.191 1.00 87.25 186 VAL A CA 1
ATOM 1448 C C . VAL A 1 186 ? -3.254 7.766 -0.978 1.00 87.25 186 VAL A C 1
ATOM 1450 O O . VAL A 1 186 ? -2.418 7.710 -1.878 1.00 87.25 186 VAL A O 1
ATOM 1453 N N . GLU A 1 187 ? -4.218 8.690 -0.986 1.00 87.56 187 GLU A N 1
ATOM 1454 C CA . GLU A 1 187 ? -4.309 9.695 -2.036 1.00 87.56 187 GLU A CA 1
ATOM 1455 C C . GLU A 1 187 ? -3.133 10.663 -2.014 1.00 87.56 187 GLU A C 1
ATOM 1457 O O . GLU A 1 187 ? -2.586 10.972 -3.071 1.00 87.56 187 GLU A O 1
ATOM 1462 N N . THR A 1 188 ? -2.728 11.121 -0.834 1.00 86.88 188 THR A N 1
ATOM 1463 C CA . THR A 1 188 ? -1.589 12.026 -0.675 1.00 86.88 188 THR A CA 1
ATOM 1464 C C . THR A 1 188 ? -0.295 11.361 -1.143 1.00 86.88 188 THR A C 1
ATOM 1466 O O . THR A 1 188 ? 0.427 11.942 -1.952 1.00 86.88 188 THR A O 1
ATOM 1469 N N . GLU A 1 189 ? -0.030 10.132 -0.695 1.00 84.12 189 GLU A N 1
ATOM 1470 C CA . GLU A 1 189 ? 1.159 9.359 -1.082 1.00 84.12 189 GLU A CA 1
ATOM 1471 C C . GLU A 1 189 ? 1.185 9.091 -2.592 1.00 84.12 189 GLU A C 1
ATOM 1473 O O . GLU A 1 189 ? 2.204 9.300 -3.247 1.00 84.12 189 GLU A O 1
ATOM 1478 N N . TYR A 1 190 ? 0.039 8.732 -3.178 1.00 86.75 190 TYR A N 1
ATOM 1479 C CA . TYR A 1 190 ? -0.099 8.541 -4.622 1.00 86.75 190 TYR A CA 1
ATOM 1480 C C . TYR A 1 190 ? 0.273 9.800 -5.419 1.00 86.75 190 TYR A C 1
ATOM 1482 O O . TYR A 1 190 ? 1.048 9.725 -6.373 1.00 86.75 190 TYR A O 1
ATOM 1490 N N . HIS A 1 191 ? -0.254 10.967 -5.034 1.00 86.88 191 HIS A N 1
ATOM 1491 C CA . HIS A 1 191 ? 0.068 12.219 -5.722 1.00 86.88 191 HIS A CA 1
ATOM 1492 C C . HIS A 1 191 ? 1.539 12.606 -5.533 1.00 86.88 191 HIS A C 1
ATOM 1494 O O . HIS A 1 191 ? 2.179 13.020 -6.494 1.00 86.88 191 HIS A O 1
ATOM 1500 N N . GLN A 1 192 ? 2.106 12.422 -4.337 1.00 86.44 192 GLN A N 1
ATOM 1501 C CA . GLN A 1 192 ? 3.531 12.670 -4.089 1.00 86.44 192 GLN A CA 1
ATOM 1502 C C . GLN A 1 192 ? 4.435 11.766 -4.937 1.00 86.44 192 GLN A C 1
ATOM 1504 O O . GLN A 1 192 ? 5.428 12.237 -5.500 1.00 86.44 192 GLN A O 1
ATOM 1509 N N . ALA A 1 193 ? 4.083 10.486 -5.071 1.00 84.94 193 ALA A N 1
ATOM 1510 C CA . ALA A 1 193 ? 4.794 9.549 -5.929 1.00 84.94 193 ALA A CA 1
ATOM 1511 C C . ALA A 1 193 ? 4.712 9.968 -7.406 1.00 84.94 193 ALA A C 1
ATOM 1513 O O . ALA A 1 193 ? 5.738 10.023 -8.085 1.00 84.94 193 ALA A O 1
ATOM 1514 N N . LEU A 1 194 ? 3.525 10.352 -7.890 1.00 86.00 194 LEU A N 1
ATOM 1515 C CA . LEU A 1 194 ? 3.350 10.861 -9.254 1.00 86.00 194 LEU A CA 1
ATOM 1516 C C . LEU A 1 194 ? 4.176 12.122 -9.520 1.00 86.00 194 LEU A C 1
ATOM 1518 O O . LEU A 1 194 ? 4.829 12.218 -10.558 1.00 86.00 194 LEU A O 1
ATOM 1522 N N . GLU A 1 195 ? 4.169 13.090 -8.604 1.00 85.44 195 GLU A N 1
ATOM 1523 C CA . GLU A 1 195 ? 4.986 14.300 -8.743 1.00 85.44 195 GLU A CA 1
ATOM 1524 C C . GLU A 1 195 ? 6.485 13.969 -8.739 1.00 85.44 195 GLU A C 1
ATOM 1526 O O . GLU A 1 195 ? 7.242 14.522 -9.534 1.00 85.44 195 GLU A O 1
ATOM 1531 N N . SER A 1 196 ? 6.921 13.004 -7.925 1.00 81.00 196 SER A N 1
ATOM 1532 C CA . SER A 1 196 ? 8.319 12.546 -7.908 1.00 81.00 196 SER A CA 1
ATOM 1533 C C . SER A 1 196 ? 8.756 11.944 -9.247 1.00 81.00 196 SER A C 1
ATOM 1535 O O . SER A 1 196 ? 9.886 12.175 -9.685 1.00 81.00 196 SER A O 1
ATOM 1537 N N . VAL A 1 197 ? 7.859 11.212 -9.915 1.00 81.50 197 VAL A N 1
ATOM 1538 C CA . VAL A 1 197 ? 8.079 10.700 -11.275 1.00 81.50 197 VAL A CA 1
ATOM 1539 C C . VAL A 1 197 ? 8.166 11.857 -12.274 1.00 81.50 197 VAL A C 1
ATOM 1541 O O . VAL A 1 197 ? 9.145 11.948 -13.012 1.00 81.50 197 VAL A O 1
ATOM 1544 N N . LYS A 1 198 ? 7.203 12.790 -12.254 1.00 82.88 198 LYS A N 1
ATOM 1545 C CA . LYS A 1 198 ? 7.176 13.950 -13.169 1.00 82.88 198 LYS A CA 1
ATOM 1546 C C . LYS A 1 198 ? 8.424 14.823 -13.064 1.00 82.88 198 LYS A C 1
ATOM 1548 O O . LYS A 1 198 ? 8.927 15.298 -14.076 1.00 82.88 198 LYS A O 1
ATOM 1553 N N . MET A 1 199 ? 8.927 15.025 -11.848 1.00 81.62 199 MET A N 1
ATOM 1554 C CA . MET A 1 199 ? 10.107 15.848 -11.578 1.00 81.62 199 MET A CA 1
ATOM 1555 C C . MET A 1 199 ? 11.430 15.134 -11.894 1.00 81.62 199 MET A C 1
ATOM 1557 O O . MET A 1 199 ? 12.495 15.712 -11.689 1.00 81.62 199 MET A O 1
ATOM 1561 N N . GLY A 1 200 ? 11.393 13.873 -12.345 1.00 68.88 200 GLY A N 1
ATOM 1562 C CA . GLY A 1 200 ? 12.593 13.077 -12.613 1.00 68.88 200 GLY A CA 1
ATOM 1563 C C . GLY A 1 200 ? 13.439 12.801 -11.365 1.00 68.88 200 GLY A C 1
ATOM 1564 O O . GLY A 1 200 ? 14.593 12.392 -11.485 1.00 68.88 200 GLY A O 1
ATOM 1565 N N . ALA A 1 201 ? 12.882 13.013 -10.166 1.00 61.00 201 ALA A N 1
ATOM 1566 C CA . ALA A 1 201 ? 13.582 12.849 -8.891 1.00 61.00 201 ALA A CA 1
ATOM 1567 C C . ALA A 1 201 ? 13.970 11.386 -8.623 1.00 61.00 201 ALA A C 1
ATOM 1569 O O . ALA A 1 201 ? 14.859 11.107 -7.817 1.00 61.00 201 ALA A O 1
ATOM 1570 N N . VAL A 1 202 ? 13.330 10.449 -9.325 1.00 59.34 202 VAL A N 1
ATOM 1571 C CA . VAL A 1 202 ? 13.727 9.044 -9.368 1.00 59.34 202 VAL A CA 1
ATOM 1572 C C . VAL A 1 202 ? 14.401 8.790 -10.720 1.00 59.34 202 VAL A C 1
ATOM 1574 O O . VAL A 1 202 ? 13.686 8.578 -11.702 1.00 59.34 202 VAL A O 1
ATOM 1577 N N . PRO A 1 203 ? 15.748 8.816 -10.811 1.00 52.09 203 PRO A N 1
ATOM 1578 C CA . PRO A 1 203 ? 16.452 8.710 -12.084 1.00 52.09 203 PRO A CA 1
ATOM 1579 C C . PRO A 1 203 ? 15.981 7.467 -12.844 1.00 52.09 203 PRO A C 1
ATOM 1581 O O . PRO A 1 203 ? 16.033 6.338 -12.344 1.00 52.09 203 PRO A O 1
ATOM 1584 N N . TRP A 1 204 ? 15.438 7.705 -14.034 1.00 55.75 204 TRP A N 1
ATOM 1585 C CA . TRP A 1 204 ? 14.906 6.691 -14.929 1.00 55.75 204 TRP A CA 1
ATOM 1586 C C . TRP A 1 204 ? 15.834 6.556 -16.125 1.00 55.75 204 TRP A C 1
ATOM 1588 O O . TRP A 1 204 ? 16.147 7.528 -16.809 1.00 55.75 204 TRP A O 1
ATOM 1598 N N . LYS A 1 205 ? 16.234 5.321 -16.404 1.00 52.44 205 LYS A N 1
ATOM 1599 C CA . LYS A 1 205 ? 16.518 4.892 -17.765 1.00 52.44 205 LYS A CA 1
ATOM 1600 C C . LYS A 1 205 ? 15.463 3.854 -18.080 1.00 52.44 205 LYS A C 1
ATOM 1602 O O . LYS A 1 205 ? 15.355 2.864 -17.356 1.00 52.44 205 LYS A O 1
ATOM 1607 N N . ARG A 1 206 ? 14.669 4.099 -19.124 1.00 50.12 206 ARG A N 1
ATOM 1608 C CA . ARG A 1 206 ? 13.818 3.059 -19.704 1.00 50.12 206 ARG A CA 1
ATOM 1609 C C . ARG A 1 206 ? 14.700 1.827 -19.904 1.00 50.12 206 ARG A C 1
ATOM 1611 O O . ARG A 1 206 ? 15.763 1.999 -20.505 1.00 50.12 206 ARG A O 1
ATOM 1618 N N . PRO A 1 207 ? 14.311 0.633 -19.428 1.00 53.78 207 PRO A N 1
ATOM 1619 C CA . PRO A 1 207 ? 14.971 -0.581 -19.872 1.00 53.78 207 PRO A 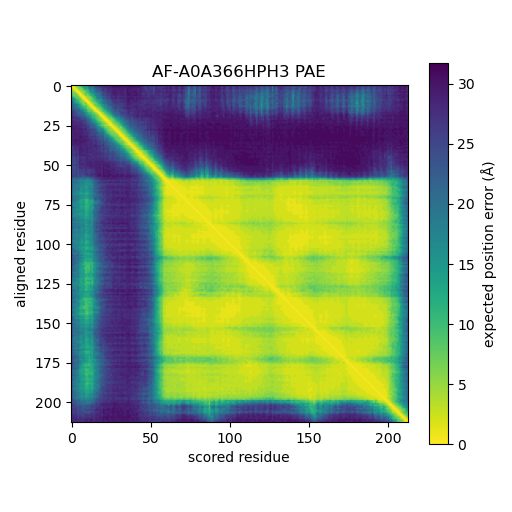CA 1
ATOM 1620 C C . PRO A 1 207 ? 14.927 -0.554 -21.396 1.00 53.78 207 PRO A C 1
ATOM 1622 O O . PRO A 1 207 ? 13.845 -0.438 -21.983 1.00 53.78 207 PRO A O 1
ATOM 1625 N N . GLU A 1 208 ? 16.095 -0.526 -22.036 1.00 45.09 208 GLU A N 1
ATOM 1626 C CA . GLU A 1 208 ? 16.155 -0.686 -23.481 1.00 45.09 208 GLU A CA 1
ATOM 1627 C C . GLU A 1 208 ? 15.391 -1.969 -23.778 1.00 45.09 208 GLU A C 1
ATOM 1629 O O . GLU A 1 208 ? 15.628 -2.987 -23.121 1.00 45.09 208 GLU A O 1
ATOM 1634 N N . LYS A 1 209 ? 14.395 -1.893 -24.676 1.00 43.22 209 LYS A N 1
ATOM 1635 C CA . LYS A 1 209 ? 13.684 -3.088 -25.134 1.00 43.22 209 LYS A CA 1
ATOM 1636 C C . LYS A 1 209 ? 14.767 -4.112 -25.423 1.00 43.22 209 LYS A C 1
ATOM 1638 O O . LYS A 1 209 ? 15.640 -3.814 -26.237 1.00 43.22 209 LYS A O 1
ATOM 1643 N N . SER A 1 210 ? 14.742 -5.253 -24.736 1.00 42.88 210 SER A N 1
ATOM 1644 C CA . SER A 1 210 ? 15.615 -6.360 -25.081 1.00 42.88 210 SER A CA 1
ATOM 1645 C C . SER A 1 210 ? 15.302 -6.685 -26.533 1.00 42.88 210 SER A C 1
ATOM 1647 O O . SER A 1 210 ? 14.258 -7.247 -26.858 1.00 42.88 210 SER A O 1
ATOM 1649 N N . GLY A 1 211 ? 16.159 -6.194 -27.424 1.00 42.38 211 GLY A N 1
ATOM 1650 C CA . GLY A 1 211 ? 16.118 -6.519 -28.827 1.00 42.38 211 GLY A CA 1
ATOM 1651 C C . GLY A 1 211 ? 16.491 -7.980 -28.918 1.00 42.38 211 GLY A C 1
ATOM 1652 O O . GLY A 1 211 ? 17.669 -8.299 -28.977 1.00 42.38 211 GLY A O 1
ATOM 1653 N N . ASN A 1 212 ? 15.491 -8.851 -28.878 1.00 33.84 212 ASN A N 1
ATOM 1654 C CA . ASN A 1 212 ? 15.598 -10.129 -29.544 1.00 33.84 212 ASN A CA 1
ATOM 1655 C C . ASN A 1 212 ? 14.600 -10.115 -30.709 1.00 33.84 212 ASN A C 1
ATOM 1657 O O . ASN A 1 212 ? 13.413 -9.881 -30.458 1.00 33.84 212 ASN A O 1
ATOM 1661 N N . PRO A 1 213 ? 15.096 -10.245 -31.954 1.00 42.38 213 PRO A N 1
ATOM 1662 C CA . PRO A 1 213 ? 14.272 -10.335 -33.155 1.00 42.38 213 PRO A CA 1
ATOM 1663 C C . PRO A 1 213 ? 13.406 -11.599 -33.179 1.00 42.38 213 PRO A C 1
ATOM 1665 O O . PRO A 1 213 ? 13.764 -12.588 -32.497 1.00 42.38 213 PRO A O 1
#

Nearest PDB structures (foldseek):
  7mwr-assembly1_A  TM=3.567E-01  e=3.264E-01  synthetic construct
  6jx6-assembly1_A  TM=1.796E-01  e=5.333E-01  Homo sapiens
  5nr4-assembly1_A  TM=2.241E-01  e=2.976E+00  Homo sapiens

Solvent-accessible surface area (backbone atoms only — not comparable to full-atom values): 13064 Å² total; per-residue (Å²): 136,90,81,89,90,86,44,93,68,68,67,75,56,68,83,80,66,75,71,87,74,83,82,84,86,85,83,88,84,89,86,86,84,87,86,89,81,89,79,80,82,70,80,77,74,75,76,82,76,72,83,73,70,75,65,80,75,77,74,69,52,70,68,58,34,50,48,37,42,64,75,29,47,37,70,54,15,41,54,32,48,46,55,37,36,72,67,66,40,74,64,36,50,51,51,37,53,50,48,26,51,55,29,56,70,68,45,65,86,66,75,70,55,56,67,58,51,52,52,51,50,53,49,32,70,74,67,71,53,80,74,60,54,84,36,57,73,30,25,51,47,39,22,45,42,29,32,36,40,28,37,60,52,74,39,75,69,30,40,50,52,34,51,51,51,51,54,54,50,45,70,64,21,70,89,37,73,43,36,51,54,54,45,53,50,50,52,50,47,44,51,53,29,48,51,36,54,76,69,50,76,58,85,78,74,80,78,72,76,80,86,72,135

Secondary structure (DSSP, 8-state):
-------TTTTSSTTS-------------------------PPPPPP--------------HHHHHHHHHHS-HHHHHHHHHHHHHH--HHHHHHHHHHHHHHHHTS-SSPPPHHHHHHHHHHHHHH-PPPPTTSHHHHHHHHHHHHHHHHHTT-HHHHHHHHHHHHHHHHHHTT-HHHHHHHHHHHHHHHHHHHHHHTT-S---PPP-----

Radius of gyration: 23.01 Å; Cα contacts (8 Å, |Δi|>4): 165; chains: 1; bounding box: 60×62×58 Å